Protein AF-A0AAW5VBF5-F1 (afdb_monomer)

Organism: NCBI:txid2023178

Sequence (337 aa):
MSVKELFLSYWKSPVLSSEEETIEVLKKEKKQKLGQIESRLESLEILIANDKLADANILLKYVVYDLVNFYQNLNGKKEIPKDSDLSSFQLPETKSKAFQFLKNFNHQVEVSETKINEIFDGCLFTYHYLINESKSFFRSKMETKLDRFKQIRKIRIIVVSSILLLSLISVLYYQYKFPVLKDQSIKMYTFLDKEHPQTSESLMVSLPVSKTGVGVWNEYVFTLPETMSQFGGLRIDPLEQRGIRFVLDDLQILDANGKVLYSKKITVSQSLLPEDYQDFLEISDIKTAGKQLPGELVEMISTGRDPKILLVFPKLENAKTIKVKMKYIEAHKVKKK

Radius of gyration: 39.15 Å; Cα contacts (8 Å, |Δi|>4): 511; chains: 1; bounding box: 72×56×102 Å

pLDDT: mean 87.79, std 7.09, range [55.75, 96.88]

Structure (mmCIF, N/CA/C/O backbone):
data_AF-A0AAW5VBF5-F1
#
_entry.id   AF-A0AAW5VBF5-F1
#
loop_
_atom_site.group_PDB
_atom_site.id
_atom_site.type_symbol
_atom_site.label_atom_id
_atom_site.label_alt_id
_atom_site.label_comp_id
_atom_site.label_asym_id
_atom_site.label_entity_id
_atom_site.label_seq_id
_atom_site.pdbx_PDB_ins_code
_atom_site.Cartn_x
_atom_site.Cartn_y
_atom_site.Cartn_z
_atom_site.occupancy
_atom_site.B_iso_or_equiv
_atom_site.auth_seq_id
_atom_site.auth_comp_id
_atom_site.auth_asym_id
_atom_site.auth_atom_id
_atom_site.pdbx_PDB_model_num
ATOM 1 N N . MET A 1 1 ? -2.753 -16.397 29.355 1.00 64.56 1 MET A N 1
ATOM 2 C CA . MET A 1 1 ? -3.119 -16.895 28.015 1.00 64.56 1 MET A CA 1
ATOM 3 C C . MET A 1 1 ? -1.884 -17.505 27.389 1.00 64.56 1 MET A C 1
ATOM 5 O O . MET A 1 1 ? -0.901 -16.798 27.199 1.00 64.56 1 MET A O 1
ATOM 9 N N . SER A 1 2 ? -1.894 -18.813 27.156 1.00 76.06 2 SER A N 1
ATOM 10 C CA . SER A 1 2 ? -0.755 -19.512 26.556 1.00 76.06 2 SER A CA 1
ATOM 11 C C . SER A 1 2 ? -0.811 -19.464 25.025 1.00 76.06 2 SER A C 1
ATOM 13 O O . SER A 1 2 ? -1.881 -19.338 24.429 1.00 76.06 2 SER A O 1
ATOM 15 N N . VAL A 1 3 ? 0.340 -19.620 24.365 1.00 72.31 3 VAL A N 1
ATOM 16 C CA . VAL A 1 3 ? 0.411 -19.746 22.896 1.00 72.31 3 VAL A CA 1
ATOM 17 C C . VAL A 1 3 ? -0.424 -20.938 22.407 1.00 72.31 3 VAL A C 1
ATOM 19 O O . VAL A 1 3 ? -1.082 -20.853 21.374 1.00 72.31 3 VAL A O 1
ATOM 22 N N . LYS A 1 4 ? -0.489 -22.028 23.184 1.00 76.81 4 LYS A N 1
ATOM 23 C CA . LYS A 1 4 ? -1.320 -23.198 22.861 1.00 76.81 4 LYS A CA 1
ATOM 24 C C . LYS A 1 4 ? -2.810 -22.854 22.816 1.00 76.81 4 LYS A C 1
ATOM 26 O O . LYS A 1 4 ? -3.487 -23.249 21.874 1.00 76.81 4 LYS A O 1
ATOM 31 N N . GLU A 1 5 ? -3.314 -22.077 23.772 1.00 72.44 5 GLU A N 1
ATOM 32 C CA . GLU A 1 5 ? -4.720 -21.637 23.785 1.00 72.44 5 GLU A CA 1
ATOM 33 C C . GLU A 1 5 ? -5.065 -20.776 22.563 1.00 72.44 5 GLU A C 1
ATOM 35 O O . GLU A 1 5 ? -6.155 -20.895 22.000 1.00 72.44 5 GLU A O 1
ATOM 40 N N . LEU A 1 6 ? -4.116 -19.955 22.104 1.00 72.81 6 LEU A N 1
ATOM 41 C CA . LEU A 1 6 ? -4.287 -19.118 20.920 1.00 72.81 6 LEU A CA 1
ATOM 42 C C . LEU A 1 6 ? -4.450 -19.927 19.634 1.00 72.81 6 LEU A C 1
ATOM 44 O O . LEU A 1 6 ? -5.199 -19.482 18.776 1.00 72.81 6 LEU A O 1
ATOM 48 N N . PHE A 1 7 ? -3.853 -21.112 19.493 1.00 71.75 7 PHE A N 1
ATOM 49 C CA . PHE A 1 7 ? -3.950 -21.907 18.256 1.00 71.75 7 PHE A CA 1
ATOM 50 C C . PHE A 1 7 ? -4.883 -23.123 18.353 1.00 71.75 7 PHE A C 1
ATOM 52 O O . PHE A 1 7 ? -5.447 -23.523 17.340 1.00 71.75 7 PHE A O 1
ATOM 59 N N . LEU A 1 8 ? -5.102 -23.675 19.552 1.00 74.12 8 LEU A N 1
ATOM 60 C CA . LEU A 1 8 ? -5.824 -24.943 19.745 1.00 74.12 8 LEU A CA 1
ATOM 61 C C . LEU A 1 8 ? -7.240 -24.798 20.329 1.00 74.12 8 LEU A C 1
ATOM 63 O O . LEU A 1 8 ? -7.954 -25.791 20.427 1.00 74.12 8 LEU A O 1
ATOM 67 N N . SER A 1 9 ? -7.685 -23.598 20.726 1.00 68.19 9 SER A N 1
ATOM 68 C CA . SER A 1 9 ? -9.062 -23.424 21.224 1.00 68.19 9 SER A CA 1
ATOM 69 C C . SER A 1 9 ? -10.128 -23.547 20.122 1.00 68.19 9 SER A C 1
ATOM 71 O O . SER A 1 9 ? -9.894 -23.176 18.966 1.00 68.19 9 SER A O 1
ATOM 73 N N . TYR A 1 10 ? -11.313 -24.038 20.495 1.00 73.38 10 TYR A N 1
ATOM 74 C CA . TYR A 1 10 ? -12.459 -24.227 19.603 1.00 73.38 10 TYR A CA 1
ATOM 75 C C . TYR A 1 10 ? -12.938 -22.915 18.957 1.00 73.38 10 TYR A C 1
ATOM 77 O O . TYR A 1 10 ? -12.915 -21.856 19.576 1.00 73.38 10 TYR A O 1
ATOM 85 N N . TRP A 1 11 ? -13.411 -22.994 17.708 1.00 76.75 11 TRP A N 1
ATOM 86 C CA . TRP A 1 11 ? -13.967 -21.858 16.949 1.00 76.75 11 TRP A CA 1
ATOM 87 C C . TRP A 1 11 ? -15.439 -21.559 17.254 1.00 76.75 11 TRP A C 1
ATOM 89 O O . TRP A 1 11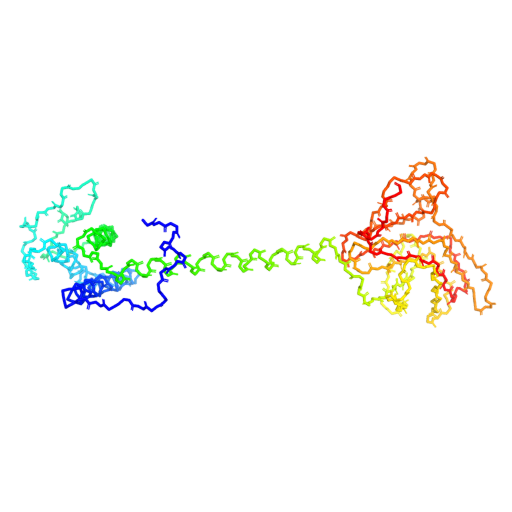 ? -15.960 -20.525 16.835 1.00 76.75 11 TRP A O 1
ATOM 99 N N . LYS A 1 12 ? -16.116 -22.460 17.969 1.00 84.75 12 LYS A N 1
ATOM 100 C CA . LYS A 1 12 ? -17.496 -22.269 18.417 1.00 84.75 12 LYS A CA 1
ATOM 101 C C . LYS A 1 12 ? -17.509 -21.453 19.706 1.00 84.75 12 LYS A C 1
ATOM 103 O O . LYS A 1 12 ? -16.641 -21.639 20.558 1.00 84.75 12 LYS A O 1
ATOM 108 N N . SER A 1 13 ? -18.501 -20.573 19.841 1.00 85.75 13 SER A N 1
ATOM 109 C CA . SER A 1 13 ? -18.734 -19.847 21.090 1.00 85.75 13 SER A CA 1
ATOM 110 C C . SER A 1 13 ? -18.907 -20.837 22.249 1.00 85.75 13 SER A C 1
ATOM 112 O O . SER A 1 13 ? -19.552 -21.872 22.058 1.00 85.75 13 SER A O 1
ATOM 114 N N . PRO A 1 14 ? -18.342 -20.549 23.433 1.00 87.94 14 PRO A N 1
ATOM 115 C CA . PRO A 1 14 ? -18.520 -21.406 24.597 1.00 87.94 14 PRO A CA 1
ATOM 116 C C . PRO A 1 14 ? -19.983 -21.396 25.055 1.00 87.94 14 PRO A C 1
ATOM 118 O O . PRO A 1 14 ? -20.661 -20.375 24.942 1.00 87.94 14 PRO A O 1
ATOM 121 N N . VAL A 1 15 ? -20.444 -22.523 25.599 1.00 88.25 15 VAL A N 1
ATOM 122 C CA . VAL A 1 15 ? -21.718 -22.593 26.328 1.00 88.25 15 VAL A CA 1
ATOM 123 C C . VAL A 1 15 ? -21.526 -21.905 27.679 1.00 88.25 15 VAL A C 1
ATOM 125 O O . VAL A 1 15 ? -20.551 -22.194 28.381 1.00 88.25 15 VAL A O 1
ATOM 128 N N . LEU A 1 16 ? -22.419 -20.972 28.004 1.00 89.88 16 LEU A N 1
ATOM 129 C CA . LEU A 1 16 ? -22.390 -20.197 29.243 1.00 89.88 16 LEU A CA 1
ATOM 130 C C . LEU A 1 16 ? -23.155 -20.926 30.350 1.00 89.88 16 LEU A C 1
ATOM 132 O O . LEU A 1 16 ? -24.117 -21.638 30.073 1.00 89.88 16 LEU A O 1
ATOM 136 N N . SER A 1 17 ? -22.725 -20.761 31.602 1.00 91.31 17 SER A N 1
ATOM 137 C CA . SER A 1 17 ? -23.569 -21.125 32.747 1.00 91.31 17 SER 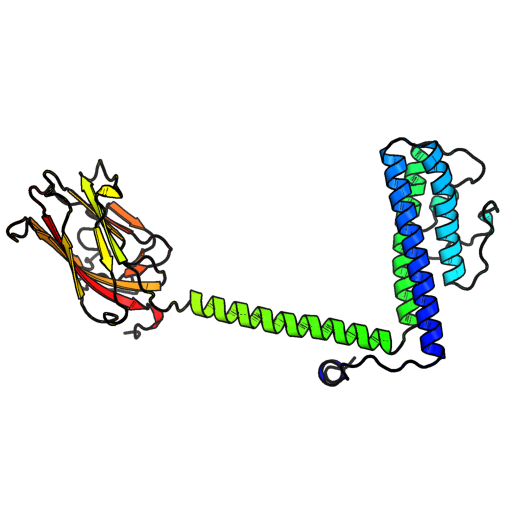A CA 1
ATOM 138 C C . SER A 1 17 ? -24.683 -20.090 32.946 1.00 91.31 17 SER A C 1
ATOM 140 O O . SER A 1 17 ? -24.552 -18.948 32.507 1.00 91.31 17 SER A O 1
ATOM 142 N N . SER A 1 18 ? -25.751 -20.445 33.669 1.00 91.50 18 SER A N 1
ATOM 143 C CA . SER A 1 18 ? -26.833 -19.503 34.007 1.00 91.50 18 SER A CA 1
ATOM 144 C C . SER A 1 18 ? -26.318 -18.246 34.725 1.00 91.50 18 SER A C 1
ATOM 146 O O . SER A 1 18 ? -26.785 -17.141 34.464 1.00 91.50 18 SER A O 1
ATOM 148 N N . GLU A 1 19 ? -25.303 -18.390 35.581 1.00 91.00 19 GLU A N 1
ATOM 149 C CA . GLU A 1 19 ? -24.625 -17.257 36.223 1.00 91.00 19 GLU A CA 1
ATOM 150 C C . GLU A 1 19 ? -23.914 -16.363 35.193 1.00 91.00 19 GLU A C 1
ATOM 152 O O . GLU A 1 19 ? -24.104 -15.146 35.190 1.00 91.00 19 GLU A O 1
ATOM 157 N N . GLU A 1 20 ? -23.146 -16.944 34.265 1.00 91.00 20 GLU A N 1
ATOM 158 C CA . GLU A 1 20 ? -22.474 -16.182 33.205 1.00 91.00 20 GLU A CA 1
ATOM 159 C C . GLU A 1 20 ? -23.475 -15.478 32.273 1.00 91.00 20 GLU A C 1
ATOM 161 O O . GLU A 1 20 ? -23.212 -14.359 31.832 1.00 91.00 20 GLU A O 1
ATOM 166 N N . GLU A 1 21 ? -24.634 -16.081 32.002 1.00 92.06 21 GLU A N 1
ATOM 167 C CA . GLU A 1 21 ? -25.706 -15.453 31.221 1.00 92.06 21 GLU A CA 1
ATOM 168 C C . GLU A 1 21 ? -26.253 -14.201 31.911 1.00 92.06 21 GLU A C 1
ATOM 170 O O . GLU A 1 21 ? -26.343 -13.144 31.280 1.00 92.06 21 GLU A O 1
ATOM 175 N N . THR A 1 22 ? -26.544 -14.272 33.215 1.00 93.38 22 THR A N 1
ATOM 176 C CA . THR A 1 22 ? -26.984 -13.090 33.980 1.00 93.38 22 THR A CA 1
ATOM 177 C C . THR A 1 22 ? -25.928 -11.983 33.984 1.00 93.38 22 THR A C 1
ATOM 179 O O . THR A 1 22 ? -26.257 -10.808 33.810 1.00 93.38 22 THR A O 1
ATOM 182 N N . ILE A 1 23 ? -24.645 -12.344 34.085 1.00 92.88 23 ILE A N 1
ATOM 183 C CA . ILE A 1 23 ? -23.532 -11.396 33.993 1.00 92.88 23 ILE A CA 1
ATOM 184 C C . ILE A 1 23 ? -23.492 -10.718 32.614 1.00 92.88 23 ILE A C 1
ATOM 186 O O . ILE A 1 23 ? -23.305 -9.502 32.532 1.00 92.88 23 ILE A O 1
ATOM 190 N N . GLU A 1 24 ? -23.674 -11.461 31.520 1.00 92.38 24 GLU A N 1
ATOM 191 C CA . GLU A 1 24 ? -23.693 -10.883 30.170 1.00 92.38 24 GLU A CA 1
ATOM 192 C C . GLU A 1 24 ? -24.889 -9.944 29.951 1.00 92.38 24 GLU A C 1
ATOM 194 O O . GLU A 1 24 ? -24.725 -8.893 29.320 1.00 92.38 24 GLU A O 1
ATOM 199 N N . VAL A 1 25 ? -26.062 -10.264 30.509 1.00 93.56 25 VAL A N 1
ATOM 200 C CA . VAL A 1 25 ? -27.232 -9.369 30.497 1.00 93.56 25 VAL A CA 1
ATOM 201 C C . VAL A 1 25 ? -26.914 -8.067 31.234 1.00 93.56 25 VAL A C 1
ATOM 203 O O . VAL A 1 25 ? -27.045 -6.991 30.650 1.00 93.56 25 VAL A O 1
ATOM 206 N N . LEU A 1 26 ? -26.372 -8.144 32.453 1.00 91.62 26 LEU A N 1
ATOM 207 C CA . LEU A 1 26 ? -25.989 -6.963 33.236 1.00 91.62 26 LEU A CA 1
ATOM 208 C C . LEU A 1 26 ? -24.927 -6.106 32.529 1.00 91.62 26 LEU A C 1
ATOM 210 O O . LEU A 1 26 ? -25.012 -4.875 32.517 1.00 91.62 26 LEU A O 1
ATOM 214 N N . LYS A 1 27 ? -23.924 -6.730 31.895 1.00 92.94 27 LYS A N 1
ATOM 215 C CA . LYS A 1 27 ? -22.940 -6.007 31.070 1.00 92.94 27 LYS A CA 1
ATOM 216 C C . LYS A 1 27 ? -23.605 -5.289 29.906 1.00 92.94 27 LYS A C 1
ATOM 218 O O . LYS A 1 27 ? -23.213 -4.165 29.588 1.00 92.94 27 LYS A O 1
ATOM 223 N N . LYS A 1 28 ? -24.554 -5.943 29.232 1.00 93.50 28 LYS A N 1
ATOM 224 C CA . LYS A 1 28 ? -25.277 -5.371 28.094 1.00 93.50 28 LYS A CA 1
ATOM 225 C C . LYS A 1 28 ? -26.093 -4.159 28.534 1.00 93.50 28 LYS A C 1
ATOM 227 O O . LYS A 1 28 ? -25.965 -3.112 27.910 1.00 93.50 28 LYS A O 1
ATOM 232 N N . GLU A 1 29 ? -26.831 -4.266 29.633 1.00 93.50 29 GLU A N 1
ATOM 233 C CA . GLU A 1 29 ? -27.604 -3.160 30.209 1.00 93.50 29 GLU A CA 1
ATOM 234 C C . GLU A 1 29 ? -26.712 -1.976 30.590 1.00 93.50 29 GLU A C 1
ATOM 236 O O . GLU A 1 29 ? -26.987 -0.840 30.207 1.00 93.50 29 GLU A O 1
ATOM 241 N N . LYS A 1 30 ? -25.592 -2.224 31.283 1.00 92.88 30 LYS A N 1
ATOM 242 C CA . LYS A 1 30 ? -24.644 -1.162 31.658 1.00 92.88 30 LYS A CA 1
ATOM 243 C C . LYS A 1 30 ? -24.015 -0.491 30.431 1.00 92.88 30 LYS A C 1
ATOM 245 O O . LYS A 1 30 ? -23.901 0.730 30.398 1.00 92.88 30 LYS A O 1
ATOM 250 N N . LYS A 1 31 ? -23.646 -1.257 29.398 1.00 94.25 31 LYS A N 1
ATOM 251 C CA . LYS A 1 31 ? -23.145 -0.698 28.126 1.00 94.25 31 LYS A CA 1
ATOM 252 C C . LYS A 1 31 ? -24.211 0.123 27.402 1.00 94.25 31 LYS A C 1
ATOM 254 O O . LYS A 1 31 ? -23.891 1.173 26.862 1.00 94.25 31 LYS A O 1
ATOM 259 N N . GLN A 1 32 ? -25.461 -0.332 27.415 1.00 95.38 32 GLN A N 1
ATOM 260 C CA . GLN A 1 32 ? -26.579 0.398 26.827 1.00 95.38 32 GLN A CA 1
ATOM 261 C C . GLN A 1 32 ? -26.835 1.716 27.565 1.00 95.38 32 GLN A C 1
ATOM 263 O O . GLN A 1 32 ? -26.997 2.741 26.910 1.00 95.38 32 GLN A O 1
ATOM 268 N N . LYS A 1 33 ? -26.801 1.719 28.906 1.00 94.81 33 LYS A N 1
ATOM 269 C CA . LYS A 1 33 ? -26.895 2.951 29.705 1.00 94.81 33 LYS A CA 1
ATOM 270 C C . LYS A 1 33 ? -25.761 3.932 29.372 1.00 94.81 33 LYS A C 1
ATOM 272 O O . LYS A 1 33 ? -26.039 5.110 29.189 1.00 94.81 33 LYS A O 1
ATOM 277 N N . LEU A 1 34 ? -24.515 3.467 29.216 1.00 95.38 34 LEU A N 1
ATOM 278 C CA . LEU A 1 34 ? -23.411 4.331 28.762 1.00 95.38 34 LEU A CA 1
ATOM 279 C C . LEU A 1 34 ? -23.658 4.917 27.368 1.00 95.38 34 LEU A C 1
ATOM 281 O O . LEU A 1 34 ? -23.473 6.113 27.192 1.00 95.38 34 LEU A O 1
ATOM 285 N N . GLY A 1 35 ? -24.124 4.112 26.409 1.00 95.38 35 GLY A N 1
ATOM 286 C CA . GLY A 1 35 ? -24.451 4.609 25.066 1.00 95.38 35 GLY A CA 1
ATOM 287 C C . GLY A 1 35 ? -25.604 5.622 25.058 1.00 95.38 35 GLY A C 1
ATOM 288 O O . GLY A 1 35 ? -25.616 6.548 24.255 1.00 95.38 35 GLY A O 1
ATOM 289 N N . GLN A 1 36 ? -26.561 5.503 25.983 1.00 96.00 36 GLN A N 1
ATOM 290 C CA . GLN A 1 36 ? -27.607 6.516 26.166 1.00 96.00 36 GLN A CA 1
ATOM 291 C C . GLN A 1 36 ? -27.048 7.830 26.726 1.00 96.00 36 GLN A C 1
ATOM 293 O O . GLN A 1 36 ? -27.488 8.898 26.308 1.00 96.00 36 GLN A O 1
ATOM 298 N N . ILE A 1 37 ? -26.088 7.759 27.653 1.00 96.50 37 ILE A N 1
ATOM 299 C CA . ILE A 1 37 ? -25.393 8.940 28.184 1.00 96.50 37 ILE A CA 1
ATOM 300 C C . ILE A 1 37 ? -24.586 9.621 27.074 1.00 96.50 37 ILE A C 1
ATOM 302 O O . ILE A 1 37 ? -24.676 10.835 26.930 1.00 96.50 37 ILE A O 1
ATOM 306 N N . GLU A 1 38 ? -23.862 8.848 26.262 1.00 96.69 38 GLU A N 1
ATOM 307 C CA . GLU A 1 38 ? -23.116 9.336 25.094 1.00 96.69 38 GLU A CA 1
ATOM 308 C C . GLU A 1 38 ? -24.017 10.103 24.126 1.00 96.69 38 GLU A C 1
ATOM 310 O O . GLU A 1 38 ? -23.770 11.268 23.845 1.00 96.69 38 GLU A O 1
ATOM 315 N N . SER A 1 39 ? -25.133 9.497 23.717 1.00 96.69 39 SER A N 1
ATOM 316 C CA . SER A 1 39 ? -26.095 10.135 22.814 1.00 96.69 39 SER A CA 1
ATOM 317 C C . SER A 1 39 ? -26.681 11.437 23.385 1.00 96.69 39 SER A C 1
ATOM 319 O O . SER A 1 39 ? -26.927 12.391 22.641 1.00 96.69 39 SER A O 1
ATOM 321 N N . ARG A 1 40 ? -26.891 11.517 24.708 1.00 95.56 40 ARG A N 1
ATOM 322 C CA . ARG A 1 40 ? -27.334 12.756 25.373 1.00 95.56 40 ARG A CA 1
ATOM 323 C C . ARG A 1 40 ? -26.229 13.810 25.434 1.00 95.56 40 ARG A C 1
ATOM 325 O O . ARG A 1 40 ? -26.542 14.985 25.284 1.00 95.56 40 ARG A O 1
ATOM 332 N N . LEU A 1 41 ? -24.972 13.412 25.628 1.00 96.81 41 LEU A N 1
ATOM 333 C CA . LEU A 1 41 ? -23.820 14.317 25.575 1.00 96.81 41 LEU A CA 1
ATOM 334 C C . LEU A 1 41 ? -23.633 14.899 24.170 1.00 96.81 41 LEU A C 1
ATOM 336 O O . LEU A 1 41 ? -23.476 16.106 24.048 1.00 96.81 41 LEU A O 1
ATOM 340 N N . GLU A 1 42 ? -23.743 14.078 23.126 1.00 96.00 42 GLU A N 1
ATOM 341 C CA . GLU A 1 42 ? -23.714 14.539 21.729 1.00 96.00 42 GLU A CA 1
ATOM 342 C C . GLU A 1 42 ? -24.871 15.507 21.436 1.00 96.00 42 GLU A C 1
ATOM 344 O O . GLU A 1 42 ? -24.689 16.560 20.832 1.00 96.00 42 GLU A O 1
ATOM 349 N N . SER A 1 43 ? -26.078 15.190 21.917 1.00 96.12 43 SER A N 1
ATOM 350 C CA . SER A 1 43 ? -27.237 16.082 21.773 1.00 96.12 43 SER A CA 1
ATOM 351 C C . SER A 1 43 ? -27.015 17.420 22.484 1.00 96.12 43 SER A C 1
ATOM 353 O O . SER A 1 43 ? -27.407 18.466 21.973 1.00 96.12 43 SER A O 1
ATOM 355 N N . LEU A 1 44 ? -26.375 17.397 23.653 1.00 94.94 44 LEU A N 1
ATOM 356 C CA . LEU A 1 44 ? -26.033 18.594 24.412 1.00 94.94 44 LEU A CA 1
ATOM 357 C C . LEU A 1 44 ? -24.978 19.442 23.692 1.00 94.94 44 LEU A C 1
ATOM 359 O O . LEU A 1 44 ? -25.153 20.654 23.604 1.00 94.94 44 LEU A O 1
ATOM 363 N N . GLU A 1 45 ? -23.952 18.816 23.115 1.00 94.25 45 GLU A N 1
ATOM 364 C CA . GLU A 1 45 ? -22.955 19.486 22.271 1.00 94.25 45 GLU A CA 1
ATOM 365 C C . GLU A 1 45 ? -23.621 20.226 21.104 1.00 94.25 45 GLU A C 1
ATOM 367 O O . GLU A 1 45 ? -23.355 21.403 20.872 1.00 94.25 45 GLU A O 1
ATOM 372 N N . ILE A 1 46 ? -24.562 19.565 20.419 1.00 94.94 46 ILE A N 1
ATOM 373 C CA . ILE A 1 46 ? -25.326 20.156 19.313 1.00 94.94 46 ILE A CA 1
ATOM 374 C C . ILE A 1 46 ? -26.170 21.344 19.791 1.00 94.94 46 ILE A C 1
ATOM 376 O O . ILE A 1 46 ? -26.262 22.348 19.086 1.00 94.94 46 ILE A O 1
ATOM 380 N N . LEU A 1 47 ? -26.815 21.251 20.959 1.00 93.94 47 LEU A N 1
ATOM 381 C CA . LEU A 1 47 ? -27.626 22.350 21.496 1.00 93.94 47 LEU A CA 1
ATOM 382 C C . LEU A 1 47 ? -26.768 23.566 21.859 1.00 93.94 47 LEU A C 1
ATOM 384 O O . LEU A 1 47 ? -27.161 24.687 21.540 1.00 93.94 47 LEU A O 1
ATOM 388 N N . ILE A 1 48 ? -25.601 23.343 22.470 1.00 90.94 48 ILE A N 1
ATOM 389 C CA . ILE A 1 48 ? -24.636 24.399 22.800 1.00 90.94 48 ILE A CA 1
ATOM 390 C C . ILE A 1 48 ? -24.107 25.052 21.518 1.00 90.94 48 ILE A C 1
ATOM 392 O O . ILE A 1 48 ? -24.134 26.270 21.405 1.00 90.94 48 ILE A O 1
ATOM 396 N N . ALA A 1 49 ? -23.712 24.261 20.515 1.00 92.12 49 ALA A N 1
ATOM 397 C CA . ALA A 1 49 ? -23.172 24.770 19.251 1.00 92.12 49 ALA A CA 1
ATOM 398 C C . ALA A 1 49 ? -24.180 25.578 18.408 1.00 92.12 49 ALA A C 1
ATOM 400 O O . ALA A 1 49 ? -23.778 26.304 17.503 1.00 92.12 49 ALA A O 1
ATOM 401 N N . ASN A 1 50 ? -25.481 25.430 18.676 1.00 94.00 50 ASN A N 1
ATOM 402 C CA . ASN A 1 50 ? -26.557 26.168 18.010 1.00 94.00 50 ASN A CA 1
ATOM 403 C C . ASN A 1 50 ? -27.174 27.262 18.904 1.00 94.00 50 ASN A C 1
ATOM 405 O O . ASN A 1 50 ? -28.305 27.678 18.647 1.00 94.00 50 ASN A O 1
ATOM 409 N N . ASP A 1 51 ? -26.491 27.672 19.979 1.00 89.19 51 ASP A N 1
ATOM 410 C CA . ASP A 1 51 ? -26.929 28.705 20.930 1.00 89.19 51 ASP A CA 1
ATOM 411 C C . ASP A 1 51 ? -28.313 28.450 21.569 1.00 89.19 51 ASP A C 1
ATOM 413 O O . ASP A 1 51 ? -28.988 29.361 22.057 1.00 89.19 51 ASP A O 1
ATOM 417 N N . LYS A 1 52 ? -28.759 27.186 21.633 1.00 92.38 52 LYS A N 1
ATOM 418 C CA . LYS A 1 52 ? -30.018 26.787 22.289 1.00 92.38 52 LYS A CA 1
ATOM 419 C C . LYS A 1 52 ? -29.808 26.558 23.785 1.00 92.38 52 LYS A C 1
ATOM 421 O O . LYS A 1 52 ? -30.011 25.459 24.303 1.00 92.38 52 LYS A O 1
ATOM 426 N N . LEU A 1 53 ? -29.396 27.610 24.490 1.00 88.19 53 LEU A N 1
ATOM 427 C CA . LEU A 1 53 ? -28.908 27.526 25.873 1.00 88.19 53 LEU A CA 1
ATOM 428 C C . LEU A 1 53 ? -29.961 27.052 26.888 1.00 88.19 53 LEU A C 1
ATOM 430 O O . LEU A 1 53 ? -29.619 26.325 27.819 1.00 88.19 53 LEU A O 1
ATOM 434 N N . ALA A 1 54 ? -31.238 27.400 26.704 1.00 88.38 54 ALA A N 1
ATOM 435 C CA . ALA A 1 54 ? -32.317 26.946 27.589 1.00 88.38 54 ALA A CA 1
ATOM 436 C C . ALA A 1 54 ? -32.518 25.420 27.508 1.00 88.38 54 ALA A C 1
ATOM 438 O O . ALA A 1 54 ? -32.546 24.734 28.533 1.00 88.38 54 ALA A O 1
ATOM 439 N N . ASP A 1 55 ? -32.574 24.880 26.287 1.00 90.94 55 ASP A N 1
ATOM 440 C CA . ASP A 1 55 ? -32.688 23.439 26.037 1.00 90.94 55 ASP A CA 1
ATOM 441 C C . ASP A 1 55 ? -31.426 22.700 26.508 1.00 90.94 55 ASP A C 1
ATOM 443 O O . ASP A 1 55 ? -31.515 21.642 27.140 1.00 90.94 55 ASP A O 1
ATOM 447 N N . ALA A 1 56 ? -30.246 23.283 26.256 1.00 91.25 56 ALA A N 1
ATOM 448 C CA . ALA A 1 56 ? -28.966 22.758 26.719 1.00 91.25 56 ALA A CA 1
ATOM 449 C C . ALA A 1 56 ? -28.919 22.669 28.251 1.00 91.25 56 ALA A C 1
ATOM 451 O O . ALA A 1 56 ? -28.548 21.633 28.793 1.00 91.25 56 ALA A O 1
ATOM 452 N N . ASN A 1 57 ? -29.358 23.709 28.964 1.00 90.44 57 ASN A N 1
ATOM 453 C CA . ASN A 1 57 ? -29.388 23.725 30.425 1.00 90.44 57 ASN A CA 1
ATOM 454 C C . ASN A 1 57 ? -30.321 22.643 30.999 1.00 90.44 57 ASN A C 1
ATOM 456 O O . ASN A 1 57 ? -29.980 21.986 31.985 1.00 90.44 57 ASN A O 1
ATOM 460 N N . ILE A 1 58 ? -31.480 22.406 30.373 1.00 89.81 58 ILE A N 1
ATOM 461 C CA . ILE A 1 58 ? -32.393 21.324 30.774 1.00 89.81 58 ILE A CA 1
ATOM 462 C C . ILE A 1 58 ? -31.716 19.964 30.585 1.00 89.81 58 ILE A C 1
ATOM 464 O O . ILE A 1 58 ? -31.679 19.157 31.517 1.00 89.81 58 ILE A O 1
ATOM 468 N N . LEU A 1 59 ? -31.159 19.706 29.399 1.00 92.25 59 LEU A N 1
ATOM 469 C CA . LEU A 1 59 ? -30.526 18.426 29.087 1.00 92.25 59 LEU A CA 1
ATOM 470 C C . LEU A 1 59 ? -29.281 18.175 29.949 1.00 92.25 59 LEU A C 1
ATOM 472 O O . LEU A 1 59 ? -29.091 17.060 30.438 1.00 92.25 59 LEU A O 1
ATOM 476 N N . LEU A 1 60 ? -28.484 19.215 30.197 1.00 92.44 60 LEU A N 1
ATOM 477 C CA . LEU A 1 60 ? -27.310 19.175 31.062 1.00 92.44 60 LEU A CA 1
ATOM 478 C C . LEU A 1 60 ? -27.670 18.658 32.454 1.00 92.44 60 LEU A C 1
ATOM 480 O O . LEU A 1 60 ? -27.012 17.743 32.946 1.00 92.44 60 LEU A O 1
ATOM 484 N N . LYS A 1 61 ? -28.751 19.163 33.064 1.00 89.75 61 LYS A N 1
ATOM 485 C CA . LYS A 1 61 ? -29.212 18.679 34.375 1.00 89.75 61 LYS A CA 1
ATOM 486 C C . LYS A 1 61 ? -29.449 17.171 34.350 1.00 89.75 61 LYS A C 1
ATOM 488 O O . LYS A 1 61 ? -28.932 16.470 35.214 1.00 89.75 61 LYS A O 1
ATOM 493 N N . TYR A 1 62 ? -30.145 16.645 33.342 1.00 91.50 62 TYR A N 1
ATOM 494 C CA . TYR A 1 62 ? -30.369 15.200 33.222 1.00 91.50 62 TYR A CA 1
ATOM 495 C C . TYR A 1 62 ? -29.070 14.404 33.067 1.00 91.50 62 TYR A C 1
ATOM 497 O O . TYR A 1 62 ? -28.898 13.400 33.758 1.00 91.50 62 TYR A O 1
ATOM 505 N N . VAL A 1 63 ? -28.150 14.876 32.223 1.00 94.12 63 VAL A N 1
ATOM 506 C CA . VAL A 1 63 ? -26.851 14.228 31.991 1.00 94.12 63 VAL A CA 1
ATOM 507 C C . VAL A 1 63 ? -26.043 14.120 33.285 1.00 94.12 63 VAL A C 1
ATOM 509 O O . VAL A 1 63 ? -25.464 13.067 33.557 1.00 94.12 63 VAL A O 1
ATOM 512 N N . VAL A 1 64 ? -26.045 15.162 34.122 1.00 93.50 64 VAL A N 1
ATOM 513 C CA . VAL A 1 64 ? -25.356 15.138 35.421 1.00 93.50 64 VAL A CA 1
ATOM 514 C C . VAL A 1 64 ? -25.875 14.000 36.305 1.00 93.50 64 VAL A C 1
ATOM 516 O O . VAL A 1 64 ? -25.076 13.211 36.818 1.00 93.50 64 VAL A O 1
ATOM 519 N N . TYR A 1 65 ? -27.198 13.857 36.441 1.00 92.50 65 TYR A N 1
ATOM 520 C CA . TYR A 1 65 ? -27.776 12.747 37.207 1.00 92.50 65 TYR A CA 1
ATOM 521 C C . TYR A 1 65 ? -27.504 11.394 36.559 1.00 92.50 65 TYR A C 1
ATOM 523 O O . TYR A 1 65 ? -27.248 10.432 37.279 1.00 92.50 65 TYR A O 1
ATOM 531 N N . ASP A 1 66 ? -27.534 11.291 35.230 1.00 94.19 66 ASP A N 1
ATOM 532 C CA . ASP A 1 66 ? -27.247 10.027 34.554 1.00 94.19 66 ASP A CA 1
ATOM 533 C C . ASP A 1 66 ? -25.810 9.556 34.838 1.00 94.19 66 ASP A C 1
ATOM 535 O O . ASP A 1 66 ? -25.602 8.382 35.147 1.00 94.19 66 ASP A O 1
ATOM 539 N N . LEU A 1 67 ? -24.826 10.464 34.811 1.00 95.06 67 LEU A N 1
ATOM 540 C CA . LEU A 1 67 ? -23.425 10.167 35.136 1.00 95.06 67 LEU A CA 1
ATOM 541 C C . LEU A 1 67 ? -23.259 9.726 36.597 1.00 95.06 67 LEU A C 1
ATOM 543 O O . LEU A 1 67 ? -22.607 8.714 36.879 1.00 95.06 67 LEU A O 1
ATOM 547 N N . VAL A 1 68 ? -23.868 10.462 37.530 1.00 93.81 68 VAL A N 1
ATOM 548 C CA . VAL A 1 68 ? -23.829 10.152 38.967 1.00 93.81 68 VAL A CA 1
ATOM 549 C C . VAL A 1 68 ? -24.489 8.804 39.254 1.00 93.81 68 VAL A C 1
ATOM 551 O O . VAL A 1 68 ? -23.889 7.934 39.890 1.00 93.81 68 VAL A O 1
ATOM 554 N N . ASN A 1 69 ? -25.700 8.585 38.745 1.00 93.38 69 ASN A N 1
ATOM 555 C CA . ASN A 1 69 ? -26.448 7.354 38.975 1.00 93.38 69 ASN A CA 1
ATOM 556 C C . ASN A 1 69 ? -25.809 6.152 38.291 1.00 93.38 69 ASN A C 1
ATOM 558 O O . ASN A 1 69 ? -25.834 5.054 38.847 1.00 93.38 69 ASN A O 1
ATOM 562 N N . PHE A 1 70 ? -25.167 6.344 37.138 1.00 94.62 70 PHE A N 1
ATOM 563 C CA . PHE A 1 70 ? -24.375 5.290 36.524 1.00 94.62 70 PHE A CA 1
ATOM 564 C C . PHE A 1 70 ? -23.218 4.857 37.436 1.00 94.62 70 PHE A C 1
ATOM 566 O O . PHE A 1 70 ? -23.028 3.658 37.651 1.00 94.62 70 PHE A O 1
ATOM 573 N N . TYR A 1 71 ? -22.489 5.805 38.035 1.00 93.00 71 TYR A N 1
ATOM 574 C CA . TYR A 1 71 ? -21.426 5.495 38.996 1.00 93.00 71 TYR A CA 1
ATOM 575 C C . TYR A 1 71 ? -21.951 4.798 40.260 1.00 93.00 71 TYR A C 1
ATOM 577 O O . TYR A 1 71 ? -21.366 3.809 40.708 1.00 93.00 71 TYR A O 1
ATOM 585 N N . GLN A 1 72 ? -23.076 5.261 40.816 1.00 90.56 72 GLN A N 1
ATOM 586 C CA . GLN A 1 72 ? -23.719 4.612 41.966 1.00 90.56 72 GLN A CA 1
ATOM 587 C C . GLN A 1 72 ? -24.108 3.166 41.632 1.00 90.56 72 GLN A C 1
ATOM 589 O O . GLN A 1 72 ? -23.738 2.235 42.350 1.00 90.56 72 GLN A O 1
ATOM 594 N N . ASN A 1 73 ? -24.763 2.959 40.487 1.00 90.81 73 ASN A N 1
ATOM 595 C CA . ASN A 1 73 ? -25.172 1.645 40.002 1.00 90.81 73 ASN A CA 1
ATOM 596 C C . ASN A 1 73 ? -23.975 0.721 39.709 1.00 90.81 73 ASN A C 1
ATOM 598 O O . ASN A 1 73 ? -24.071 -0.499 39.861 1.00 90.81 73 ASN A O 1
ATOM 602 N N . LEU A 1 74 ? -22.836 1.269 39.279 1.00 87.88 74 LEU A N 1
ATOM 603 C CA . LEU A 1 74 ? -21.601 0.508 39.081 1.00 87.88 74 LEU A CA 1
ATOM 604 C C . LEU A 1 74 ? -21.036 -0.025 40.404 1.00 87.88 74 LEU A C 1
ATOM 606 O O . LEU A 1 74 ? -20.547 -1.150 40.447 1.00 87.88 74 LEU A O 1
ATOM 610 N N . ASN A 1 75 ? -21.192 0.737 41.485 1.00 85.81 75 ASN A N 1
ATOM 611 C CA . ASN A 1 75 ? -20.734 0.374 42.826 1.00 85.81 75 ASN A CA 1
ATOM 612 C C . ASN A 1 75 ? -21.800 -0.326 43.688 1.00 85.81 75 ASN A C 1
ATOM 614 O O . ASN A 1 75 ? -21.582 -0.522 44.881 1.00 85.81 75 ASN A O 1
ATOM 618 N N . GLY A 1 76 ? -22.951 -0.694 43.113 1.00 83.19 76 GLY A N 1
ATOM 619 C CA . GLY A 1 76 ? -24.045 -1.351 43.840 1.00 83.19 76 GLY A CA 1
ATOM 620 C C . GLY A 1 76 ? -24.777 -0.444 44.838 1.00 83.19 76 GLY A C 1
ATOM 621 O O . GLY A 1 76 ? -25.478 -0.939 45.717 1.00 83.19 76 GLY A O 1
ATOM 622 N N . LYS A 1 77 ? -24.615 0.878 44.722 1.00 87.25 77 LYS A N 1
ATOM 623 C CA . LYS A 1 77 ? -25.314 1.880 45.533 1.00 87.25 77 LYS A CA 1
ATOM 624 C C . LYS A 1 77 ? -26.665 2.234 44.893 1.00 87.25 77 LYS A C 1
ATOM 626 O O . LYS A 1 77 ? -26.863 2.050 43.691 1.00 87.25 77 LYS A O 1
ATOM 631 N N . LYS A 1 78 ? -27.606 2.723 45.709 1.00 87.19 78 LYS A N 1
ATOM 632 C CA . LYS A 1 78 ? -28.944 3.133 45.248 1.00 87.19 78 LYS A CA 1
ATOM 633 C C . LYS A 1 78 ? -28.855 4.352 44.327 1.00 87.19 78 LYS A C 1
ATOM 635 O O . LYS A 1 78 ? -27.992 5.208 44.513 1.00 87.19 78 LYS A O 1
ATOM 640 N N . GLU A 1 79 ? -29.757 4.412 43.351 1.00 87.75 79 GLU A N 1
ATOM 641 C CA . GLU A 1 79 ? -29.904 5.578 42.480 1.00 87.75 79 GLU A CA 1
ATOM 642 C C . GLU A 1 79 ? -30.413 6.776 43.293 1.00 87.75 79 GLU A C 1
ATOM 644 O O . GLU A 1 79 ? -31.274 6.641 44.166 1.00 87.75 79 GLU A O 1
ATOM 649 N N . ILE A 1 80 ? -29.847 7.943 43.010 1.00 87.44 80 ILE A N 1
ATOM 650 C CA . ILE A 1 80 ? -30.252 9.227 43.564 1.00 87.44 80 ILE A CA 1
ATOM 651 C C . ILE A 1 80 ? -31.430 9.740 42.716 1.00 87.44 80 ILE A C 1
ATOM 653 O O . ILE A 1 80 ? -31.288 9.828 41.488 1.00 87.44 80 ILE A O 1
ATOM 657 N N . PRO A 1 81 ? -32.596 10.052 43.320 1.00 86.00 81 PRO A N 1
ATOM 658 C CA . PRO A 1 81 ? -33.739 10.586 42.589 1.00 86.00 81 PRO A CA 1
ATOM 659 C C . PRO A 1 81 ? -33.359 11.829 41.789 1.00 86.00 81 PRO A C 1
ATOM 661 O O . PRO A 1 81 ? -32.603 12.683 42.263 1.00 86.00 81 PRO A O 1
ATOM 664 N N . LYS A 1 82 ? -33.913 11.945 40.582 1.00 79.12 82 LYS A N 1
ATOM 665 C CA . LYS A 1 82 ? -33.816 13.186 39.812 1.00 79.12 82 LYS A CA 1
ATOM 666 C C . LYS A 1 82 ? -34.422 14.308 40.660 1.00 79.12 82 LYS A C 1
ATOM 668 O O . LYS A 1 82 ? -35.392 14.073 41.373 1.00 79.12 82 LYS A O 1
ATOM 673 N N . ASP A 1 83 ? -33.789 15.474 40.642 1.00 75.25 83 ASP A N 1
ATOM 674 C CA . ASP A 1 83 ? -34.161 16.654 41.435 1.00 75.25 83 ASP A CA 1
ATOM 675 C C . ASP A 1 83 ? -33.784 16.642 42.926 1.00 75.25 83 ASP A C 1
ATOM 677 O O . ASP A 1 83 ? -34.037 17.627 43.623 1.00 75.25 83 ASP A O 1
ATOM 681 N N . SER A 1 84 ? -33.141 15.581 43.424 1.00 79.69 84 SER A N 1
ATOM 682 C CA . SER A 1 84 ? -32.630 15.549 44.801 1.00 79.69 84 SER A CA 1
ATOM 683 C C . SER A 1 84 ? -31.227 16.147 44.936 1.00 79.69 84 SER A C 1
ATOM 685 O O . SER A 1 84 ? -30.452 16.193 43.986 1.00 79.69 84 SER A O 1
ATOM 687 N N . ASP A 1 85 ? -30.880 16.612 46.136 1.00 78.69 85 ASP A N 1
ATOM 688 C CA . ASP A 1 85 ? -29.582 17.238 46.374 1.00 78.69 85 ASP A CA 1
ATOM 689 C C . ASP A 1 85 ? -28.415 16.241 46.199 1.00 78.69 85 ASP A C 1
ATOM 691 O O . ASP A 1 85 ? -28.315 15.209 46.876 1.00 78.69 85 ASP A O 1
ATOM 695 N N . LEU A 1 86 ? -27.502 16.588 45.288 1.00 82.69 86 LEU A N 1
ATOM 696 C CA . LEU A 1 86 ? -26.287 15.833 44.991 1.00 82.69 86 LEU A CA 1
ATOM 697 C C . LEU A 1 86 ? -25.198 16.010 46.062 1.00 82.69 86 LEU A C 1
ATOM 699 O O . LEU A 1 86 ? -24.170 15.344 45.975 1.00 82.69 86 LEU A O 1
ATOM 703 N N . SER A 1 87 ? -25.407 16.835 47.093 1.00 75.06 87 SER A N 1
ATOM 704 C CA . SER A 1 87 ? -24.480 16.988 48.229 1.00 75.06 87 SER A CA 1
ATOM 705 C C . SER A 1 87 ? -24.176 15.671 48.958 1.00 75.06 87 SER A C 1
ATOM 707 O O . SER A 1 87 ? -23.090 15.493 49.508 1.00 75.06 87 SER A O 1
ATOM 709 N N . SER A 1 88 ? -25.110 14.717 48.915 1.00 72.50 88 SER A N 1
ATOM 710 C CA . SER A 1 88 ? -24.955 13.370 49.477 1.00 72.50 88 SER A CA 1
ATOM 711 C C . SER A 1 88 ? -24.054 12.443 48.643 1.00 72.50 88 SER A C 1
ATOM 713 O O . SER A 1 88 ? -23.683 11.354 49.097 1.00 72.50 88 SER A O 1
ATOM 715 N N . PHE A 1 89 ? -23.680 12.848 47.424 1.00 84.12 89 PHE A N 1
ATOM 716 C CA . PHE A 1 89 ? -22.795 12.081 46.560 1.00 84.12 89 PHE A CA 1
ATOM 717 C C . PHE A 1 89 ? -21.343 12.165 47.040 1.00 84.12 89 PHE A C 1
ATOM 719 O O . PHE A 1 89 ? -20.703 13.215 47.016 1.00 84.12 89 PHE A O 1
ATOM 726 N N . GLN A 1 90 ? -20.788 11.019 47.428 1.00 79.94 90 GLN A N 1
ATOM 727 C CA . GLN A 1 90 ? -19.370 10.907 47.751 1.00 79.94 90 GLN A CA 1
ATOM 728 C C . GLN A 1 90 ? -18.550 10.831 46.462 1.00 79.94 90 GLN A C 1
ATOM 730 O O . GLN A 1 90 ? -18.662 9.861 45.708 1.00 79.94 90 GLN A O 1
ATOM 735 N N . LEU A 1 91 ? -17.714 11.847 46.233 1.00 81.25 91 LEU A N 1
ATOM 736 C CA . LEU A 1 91 ? -16.778 11.861 45.114 1.00 81.25 91 LEU A CA 1
ATOM 737 C C . LEU A 1 91 ? -15.823 10.656 45.203 1.00 81.25 91 LEU A C 1
ATOM 739 O O . LEU A 1 91 ? -15.354 10.331 46.296 1.00 81.25 91 LEU A O 1
ATOM 743 N N . PRO A 1 92 ? -15.500 10.003 44.074 1.00 80.06 92 PRO A N 1
ATOM 744 C CA . PRO A 1 92 ? -14.515 8.930 44.059 1.00 80.06 92 PRO A CA 1
ATOM 745 C C . PRO A 1 92 ? -13.152 9.426 44.559 1.00 80.06 92 PRO A C 1
ATOM 747 O O . PRO A 1 92 ? -12.624 10.408 44.037 1.00 80.06 92 PRO A O 1
ATOM 750 N N . GLU A 1 93 ? -12.539 8.702 45.501 1.00 68.31 93 GLU A N 1
ATOM 751 C CA . GLU A 1 93 ? -11.166 8.937 45.977 1.00 68.31 93 GLU A CA 1
ATOM 752 C C . GLU A 1 93 ? -10.136 8.516 44.915 1.00 68.31 93 GLU A C 1
ATOM 754 O O . GLU A 1 93 ? -9.389 7.549 45.050 1.00 68.31 93 GLU A O 1
ATOM 759 N N . THR A 1 94 ? -10.121 9.225 43.791 1.00 69.75 94 THR A N 1
ATOM 760 C CA . THR A 1 94 ? -9.200 8.971 42.684 1.00 69.75 94 THR A CA 1
ATOM 761 C C . THR A 1 94 ? -8.460 10.249 42.319 1.00 69.75 94 THR A C 1
ATOM 763 O O . THR A 1 94 ? -8.951 11.353 42.528 1.00 69.75 94 THR A O 1
ATOM 766 N N . LYS A 1 95 ? -7.280 10.119 41.699 1.00 63.06 95 LYS A N 1
ATOM 767 C CA . LYS A 1 95 ? -6.540 11.266 41.130 1.00 63.06 95 LYS A CA 1
ATOM 768 C C . LYS A 1 95 ? -7.256 11.914 39.926 1.00 63.06 95 LYS A C 1
ATOM 770 O O . LYS A 1 95 ? -6.714 12.824 39.306 1.00 63.06 95 LYS A O 1
ATOM 775 N N . SER A 1 96 ? -8.430 11.406 39.554 1.00 75.50 96 SER A N 1
ATOM 776 C CA . SER A 1 96 ? -9.225 11.868 38.422 1.00 75.50 96 SER A CA 1
ATOM 777 C C . SER A 1 96 ? -9.921 13.190 38.750 1.00 75.50 96 SER A C 1
ATOM 779 O O . SER A 1 96 ? -10.389 13.392 39.868 1.00 75.50 96 SER A O 1
ATOM 781 N N . LYS A 1 97 ? -10.061 14.077 37.757 1.00 83.19 97 LYS A N 1
ATOM 782 C CA . LYS A 1 97 ? -10.925 15.268 37.865 1.00 83.19 97 LYS A CA 1
ATOM 783 C C . LYS A 1 97 ? -12.421 14.945 37.699 1.00 83.19 97 LYS A C 1
ATOM 785 O O . LYS A 1 97 ? -13.247 15.854 37.664 1.00 83.19 97 LYS A O 1
ATOM 790 N N . ALA A 1 98 ? -12.779 13.664 37.583 1.00 87.62 98 ALA A N 1
ATOM 791 C CA . ALA A 1 98 ? -14.151 13.227 37.367 1.00 87.62 98 ALA A CA 1
ATOM 792 C C . ALA A 1 98 ? -15.040 13.697 38.519 1.00 87.62 98 ALA A C 1
ATOM 794 O O . ALA A 1 98 ? -14.616 13.704 39.674 1.00 87.62 98 ALA A O 1
ATOM 795 N N . PHE A 1 99 ? -16.260 14.112 38.187 1.00 90.44 99 PHE A N 1
ATOM 796 C CA . PHE A 1 99 ? -17.243 14.654 39.127 1.00 90.44 99 PHE A CA 1
ATOM 797 C C . PHE A 1 99 ? -16.843 15.954 39.854 1.00 90.44 99 PHE A C 1
ATOM 799 O O . PHE A 1 99 ? -17.652 16.484 40.610 1.00 90.44 99 PHE A O 1
ATOM 806 N N . GLN A 1 100 ? -15.660 16.542 39.619 1.00 87.12 100 GLN A N 1
ATOM 807 C CA . GLN A 1 100 ? -15.282 17.813 40.265 1.00 87.12 100 GLN A CA 1
ATOM 808 C C . GLN A 1 100 ? -16.188 18.979 39.852 1.00 87.12 100 GLN A C 1
ATOM 810 O O . GLN A 1 100 ? -16.407 19.888 40.652 1.00 87.12 100 GLN A O 1
ATOM 815 N N . PHE A 1 101 ? -16.756 18.915 38.644 1.00 87.56 101 PHE A N 1
ATOM 816 C CA . PHE A 1 101 ? -17.718 19.892 38.134 1.00 87.56 101 PHE A CA 1
ATOM 817 C C . PHE A 1 101 ? -18.981 19.996 39.006 1.00 87.56 101 PHE A C 1
ATOM 819 O O . PHE A 1 101 ? -19.632 21.038 39.006 1.00 87.56 101 PHE A O 1
ATOM 826 N N . LEU A 1 102 ? -19.301 18.962 39.803 1.00 87.56 102 LEU A N 1
ATOM 827 C CA . LEU A 1 102 ? -20.442 18.978 40.723 1.00 87.56 102 LEU A CA 1
ATOM 828 C C . LEU A 1 102 ? -20.342 20.099 41.764 1.00 87.56 102 LEU A C 1
ATOM 830 O O . LEU A 1 102 ? -21.369 20.592 42.211 1.00 87.56 102 LEU A O 1
ATOM 834 N N . LYS A 1 103 ? -19.128 20.554 42.112 1.00 81.94 103 LYS A N 1
ATOM 835 C CA . LYS A 1 103 ? -18.930 21.690 43.032 1.00 81.94 103 LYS A CA 1
ATOM 836 C C . LYS A 1 103 ? -19.548 22.989 42.512 1.00 81.94 103 LYS A C 1
ATOM 838 O O . LYS A 1 103 ? -19.932 23.841 43.303 1.00 81.94 103 LYS A O 1
ATOM 843 N N . ASN A 1 104 ? -19.630 23.120 41.191 1.00 75.44 104 ASN A N 1
ATOM 844 C CA . ASN A 1 104 ? -20.150 24.297 40.506 1.00 75.44 104 ASN A CA 1
ATOM 845 C C . ASN A 1 104 ? -21.575 24.066 39.972 1.00 75.44 104 ASN A C 1
ATOM 847 O O . ASN A 1 104 ? -22.144 24.957 39.344 1.00 75.44 104 ASN A O 1
ATOM 851 N N . PHE A 1 105 ? -22.154 22.883 40.207 1.00 80.00 105 PHE A N 1
ATOM 852 C CA . PHE A 1 105 ? -23.483 22.517 39.735 1.00 80.00 105 PHE A CA 1
ATOM 853 C C . PHE A 1 105 ? -24.536 22.839 40.799 1.00 80.00 105 PHE A C 1
ATOM 855 O O . PHE A 1 105 ? -24.495 22.312 41.908 1.00 80.00 105 PHE A O 1
ATOM 862 N N . ASN A 1 106 ? -25.514 23.672 40.442 1.00 74.56 106 ASN A N 1
ATOM 863 C CA . ASN A 1 106 ? -26.717 23.880 41.240 1.00 74.56 106 ASN A CA 1
ATOM 864 C C . ASN A 1 106 ? -27.945 23.568 40.386 1.00 74.56 106 ASN A C 1
ATOM 866 O O . ASN A 1 106 ? -28.223 24.252 39.403 1.00 74.56 106 ASN A O 1
ATOM 870 N N . HIS A 1 107 ? -28.696 22.546 40.793 1.00 69.75 107 HIS A N 1
ATOM 871 C CA . HIS A 1 107 ? -29.872 22.069 40.069 1.00 69.75 107 HIS A CA 1
ATOM 872 C C . HIS A 1 107 ? -30.984 23.126 39.939 1.00 69.75 107 HIS A C 1
ATOM 874 O O . HIS A 1 107 ? -31.730 23.134 38.957 1.00 69.75 107 HIS A O 1
ATOM 880 N N . GLN A 1 108 ? -31.083 24.045 40.905 1.00 63.78 108 GLN A N 1
ATOM 881 C CA . GLN A 1 108 ? -32.175 25.020 41.006 1.00 63.78 108 GLN A CA 1
ATOM 882 C C . GLN A 1 108 ? -31.932 26.319 40.227 1.00 63.78 108 GLN A C 1
ATOM 884 O O . GLN A 1 108 ? -32.870 27.085 40.030 1.00 63.78 108 GLN A O 1
ATOM 889 N N . VAL A 1 109 ? -30.706 26.576 39.765 1.00 68.75 109 VAL A N 1
ATOM 890 C CA . VAL A 1 109 ? -30.334 27.861 39.153 1.00 68.75 109 VAL A CA 1
ATOM 891 C C . VAL A 1 109 ? -30.143 27.697 37.647 1.00 68.75 109 VAL A C 1
ATOM 893 O O . VAL A 1 109 ? -29.643 26.675 37.174 1.00 68.75 109 VAL A O 1
ATOM 896 N N . GLU A 1 110 ? -30.583 28.690 36.877 1.00 69.56 110 GLU A N 1
ATOM 897 C CA . GLU A 1 110 ? -30.276 28.777 35.453 1.00 69.56 110 GLU A CA 1
ATOM 898 C C . GLU A 1 110 ? -28.792 29.113 35.277 1.00 69.56 110 GLU A C 1
ATOM 900 O O . GLU A 1 110 ? -28.270 30.063 35.865 1.00 69.56 110 GLU A O 1
ATOM 905 N N . VAL A 1 111 ? -28.079 28.262 34.545 1.00 72.19 111 VAL A N 1
ATOM 906 C CA . VAL A 1 111 ? -26.623 28.325 34.462 1.00 72.19 111 VAL A CA 1
ATOM 907 C C . VAL A 1 111 ? -26.232 29.271 33.324 1.00 72.19 111 VAL A C 1
ATOM 909 O O . VAL A 1 111 ? -26.767 29.168 32.225 1.00 72.19 111 VAL A O 1
ATOM 912 N N . SER A 1 112 ? -25.301 30.198 33.574 1.00 76.00 112 SER A N 1
ATOM 913 C CA . SER A 1 112 ? -24.770 31.080 32.525 1.00 76.00 112 SER A CA 1
ATOM 914 C C . SER A 1 112 ? -24.033 30.276 31.451 1.00 76.00 112 SER A C 1
ATOM 916 O O . SER A 1 112 ? -23.449 29.242 31.758 1.00 76.00 112 SER A O 1
ATOM 918 N N . GLU A 1 113 ? -23.980 30.779 30.218 1.00 75.94 113 GLU A N 1
ATOM 919 C CA . GLU A 1 113 ? -23.308 30.123 29.082 1.00 75.94 113 GLU A CA 1
ATOM 920 C C . GLU A 1 113 ? -21.879 29.649 29.411 1.00 75.94 113 GLU A C 1
ATOM 922 O O . GLU A 1 113 ? -21.529 28.489 29.205 1.00 75.94 113 GLU A O 1
ATOM 927 N N . THR A 1 114 ? -21.079 30.515 30.041 1.00 80.62 114 THR A N 1
ATOM 928 C CA . THR A 1 114 ? -19.717 30.190 30.497 1.00 80.62 114 THR A CA 1
ATOM 929 C C . THR A 1 114 ? -19.676 28.991 31.441 1.00 80.62 114 THR A C 1
ATOM 931 O O . THR A 1 114 ? -18.824 28.118 31.307 1.00 80.62 114 THR A O 1
ATOM 934 N N . LYS A 1 115 ? -20.636 28.904 32.364 1.00 83.38 115 LYS A N 1
ATOM 935 C CA . LYS A 1 115 ? -20.743 27.803 33.323 1.00 83.38 115 LYS A CA 1
ATOM 936 C C . LYS A 1 115 ? -21.332 26.541 32.685 1.00 83.38 115 LYS A C 1
ATOM 938 O O . LYS A 1 115 ? -20.968 25.449 33.103 1.00 83.38 115 LYS A O 1
ATOM 943 N N . ILE A 1 116 ? -22.211 26.660 31.683 1.00 85.56 116 ILE A N 1
ATOM 944 C CA . ILE A 1 116 ? -22.720 25.510 30.914 1.00 85.56 116 ILE A CA 1
ATOM 945 C C . ILE A 1 116 ? -21.549 24.788 30.248 1.00 85.56 116 ILE A C 1
ATOM 947 O O . ILE A 1 116 ? -21.428 23.575 30.411 1.00 85.56 116 ILE A O 1
ATOM 951 N N . ASN A 1 117 ? -20.658 25.529 29.584 1.00 87.06 117 ASN A N 1
ATOM 952 C CA . ASN A 1 117 ? -19.478 24.960 28.930 1.00 87.06 117 ASN A CA 1
ATOM 953 C C . ASN A 1 117 ? -18.539 24.272 29.935 1.00 87.06 117 ASN A C 1
ATOM 955 O O . ASN A 1 117 ? -18.162 23.121 29.736 1.00 87.06 117 ASN A O 1
ATOM 959 N N . GLU A 1 118 ? -18.245 24.914 31.072 1.00 88.81 118 GLU A N 1
ATOM 960 C CA . GLU A 1 118 ? -17.410 24.317 32.127 1.00 88.81 118 GLU A CA 1
ATOM 961 C C . GLU A 1 118 ? -17.993 23.008 32.694 1.00 88.81 118 GLU A C 1
ATOM 963 O O . GLU A 1 118 ? -17.270 22.033 32.927 1.00 88.81 118 GLU A O 1
ATOM 968 N N . ILE A 1 119 ? -19.307 22.971 32.939 1.00 90.44 119 ILE A N 1
ATOM 969 C CA . ILE A 1 119 ? -19.985 21.775 33.456 1.00 90.44 119 ILE A CA 1
ATOM 970 C C . ILE A 1 119 ? -20.035 20.694 32.373 1.00 90.44 119 ILE A C 1
ATOM 972 O O . ILE A 1 119 ? -19.825 19.519 32.684 1.00 90.44 119 ILE A O 1
ATOM 976 N N . PHE A 1 120 ? -20.276 21.068 31.115 1.00 92.75 120 PHE A N 1
ATOM 977 C CA . PHE A 1 120 ? -20.298 20.143 29.986 1.00 92.75 120 PHE A CA 1
ATOM 978 C C . PHE A 1 120 ? -18.939 19.461 29.776 1.00 92.75 120 PHE A C 1
ATOM 980 O O . PHE A 1 120 ? -18.884 18.230 29.726 1.00 92.75 120 PHE A O 1
ATOM 987 N N . ASP A 1 121 ? -17.840 20.216 29.794 1.00 92.25 121 ASP A N 1
ATOM 988 C CA . ASP A 1 121 ? -16.479 19.667 29.745 1.00 92.25 121 ASP A CA 1
ATOM 989 C C . ASP A 1 121 ? -16.228 18.682 30.898 1.00 92.25 121 ASP A C 1
ATOM 991 O O . ASP A 1 121 ? -15.668 17.592 30.721 1.00 92.25 121 ASP A O 1
ATOM 995 N N . GLY A 1 122 ? -16.706 19.027 32.097 1.00 92.69 122 GLY A N 1
ATOM 996 C CA . GLY A 1 122 ? -16.683 18.144 33.259 1.00 92.69 122 GLY A CA 1
ATOM 997 C C . GLY A 1 122 ? -17.485 16.853 33.062 1.00 92.69 122 GLY A C 1
ATOM 998 O O . GLY A 1 122 ? -17.044 15.779 33.495 1.00 92.69 122 GLY A O 1
ATOM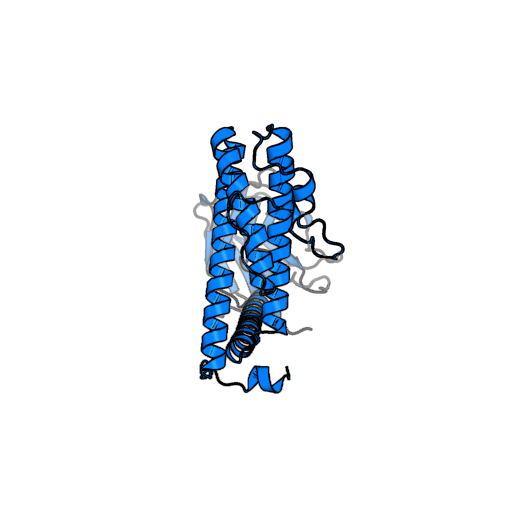 999 N N . CYS A 1 123 ? -18.634 16.932 32.390 1.00 94.75 123 CYS A N 1
ATOM 1000 C CA . CYS A 1 123 ? -19.472 15.786 32.046 1.00 94.75 123 CYS A CA 1
ATOM 1001 C C . CYS A 1 123 ? -18.781 14.873 31.026 1.00 94.75 123 CYS A C 1
ATOM 1003 O O . CYS A 1 123 ? -18.727 13.664 31.258 1.00 94.75 123 CYS A O 1
ATOM 1005 N N . LEU A 1 124 ? -18.181 15.427 29.967 1.00 95.25 124 LEU A N 1
ATOM 1006 C CA . LEU A 1 124 ? -17.397 14.673 28.979 1.00 95.25 124 LEU A CA 1
ATOM 1007 C C . LEU A 1 124 ? -16.215 13.951 29.633 1.00 95.25 124 LEU A C 1
ATOM 1009 O O . LEU A 1 124 ? -16.026 12.743 29.460 1.00 95.25 124 LEU A O 1
ATOM 1013 N N . PHE A 1 125 ? -15.450 14.664 30.463 1.00 94.19 125 PHE A N 1
ATOM 1014 C CA . PHE A 1 125 ? -14.340 14.072 31.205 1.00 94.19 125 PHE A CA 1
ATOM 1015 C C . PHE A 1 125 ? -14.813 12.923 32.112 1.00 94.19 125 PHE A C 1
ATOM 1017 O O . PHE A 1 125 ? -14.202 11.850 32.165 1.00 94.19 125 PHE A O 1
ATOM 1024 N N . THR A 1 126 ? -15.934 13.125 32.805 1.00 95.12 126 THR A N 1
ATOM 1025 C CA . THR A 1 126 ? -16.528 12.123 33.697 1.00 95.12 126 THR A CA 1
ATOM 1026 C C . THR A 1 126 ? -17.060 10.918 32.923 1.00 95.12 126 THR A C 1
ATOM 1028 O O . THR A 1 126 ? -16.857 9.784 33.354 1.00 95.12 126 THR A O 1
ATOM 1031 N N . TYR A 1 127 ? -17.660 11.121 31.752 1.00 96.12 127 TYR A N 1
ATOM 1032 C CA . TYR A 1 127 ? -18.091 10.044 30.864 1.00 96.12 127 TYR A CA 1
ATOM 1033 C C . TYR A 1 127 ? -16.915 9.160 30.428 1.00 96.12 127 TYR A C 1
ATOM 1035 O O . TYR A 1 127 ? -16.962 7.937 30.591 1.00 96.12 127 TYR A O 1
ATOM 1043 N N . HIS A 1 128 ? -15.809 9.757 29.974 1.00 94.12 128 HIS A N 1
ATOM 1044 C CA . HIS A 1 128 ? -14.603 9.003 29.619 1.00 94.12 128 HIS A CA 1
ATOM 1045 C C . HIS A 1 128 ? -14.016 8.229 30.803 1.00 94.12 128 HIS A C 1
ATOM 1047 O O . HIS A 1 128 ? -13.595 7.076 30.650 1.00 94.12 128 HIS A O 1
ATOM 1053 N N . TYR A 1 129 ? -14.020 8.830 31.995 1.00 94.44 129 TYR A N 1
ATOM 1054 C CA . TYR A 1 129 ? -13.649 8.139 33.225 1.00 94.44 129 TYR A CA 1
ATOM 1055 C C . TYR A 1 129 ? -14.549 6.915 33.476 1.00 94.44 129 TYR A C 1
ATOM 1057 O O . TYR A 1 129 ? -14.037 5.812 33.676 1.00 94.44 129 TYR A O 1
ATOM 1065 N N . LEU A 1 130 ? -15.873 7.063 33.367 1.00 94.62 130 LEU A N 1
ATOM 1066 C CA . LEU A 1 130 ? -16.836 5.975 33.575 1.00 94.62 130 LEU A CA 1
ATOM 1067 C C . LEU A 1 130 ? -16.730 4.856 32.539 1.00 94.62 130 LEU A C 1
ATOM 1069 O O . LEU A 1 130 ? -16.904 3.687 32.894 1.00 94.62 130 LEU A O 1
ATOM 1073 N N . ILE A 1 131 ? -16.393 5.164 31.284 1.00 94.69 131 ILE A N 1
ATOM 1074 C CA . ILE A 1 131 ? -16.074 4.145 30.275 1.00 94.69 131 ILE A CA 1
ATOM 1075 C C . ILE A 1 131 ? -14.898 3.284 30.747 1.00 94.69 131 ILE A C 1
ATOM 1077 O O . ILE A 1 131 ? -14.934 2.053 30.635 1.00 94.69 131 ILE A O 1
ATOM 1081 N N . ASN A 1 132 ? -13.840 3.918 31.249 1.00 91.94 132 ASN A N 1
ATOM 1082 C CA . ASN A 1 132 ? -12.629 3.222 31.670 1.00 91.94 132 ASN A CA 1
ATOM 1083 C C . ASN A 1 132 ? -12.856 2.408 32.948 1.00 91.94 132 ASN A C 1
ATOM 1085 O O . ASN A 1 132 ? -12.486 1.232 32.981 1.00 91.94 132 ASN A O 1
ATOM 1089 N N . GLU A 1 133 ? -13.541 2.975 33.941 1.00 90.94 133 GLU A N 1
ATOM 1090 C CA . GLU A 1 133 ? -13.965 2.256 35.148 1.00 90.94 133 GLU A CA 1
ATOM 1091 C C . GLU A 1 133 ? -14.852 1.059 34.804 1.00 90.94 133 GLU A C 1
ATOM 1093 O O . GLU A 1 133 ? -14.602 -0.052 35.266 1.00 90.94 133 GLU A O 1
ATOM 1098 N N . SER A 1 134 ? -15.822 1.229 33.903 1.00 92.25 134 SER A N 1
ATOM 1099 C CA . SER A 1 134 ? -16.682 0.130 33.449 1.00 92.25 134 SER A CA 1
ATOM 1100 C C . SER A 1 134 ? -15.886 -0.977 32.774 1.00 92.25 134 SER A C 1
ATOM 1102 O O . SER A 1 134 ? -16.095 -2.153 33.063 1.00 92.25 134 SER A O 1
ATOM 1104 N N . LYS A 1 135 ? -14.924 -0.633 31.908 1.00 91.81 135 LYS A N 1
ATOM 1105 C CA . LYS A 1 135 ? -14.029 -1.623 31.289 1.00 91.81 135 LYS A CA 1
ATOM 1106 C C . LYS A 1 135 ? -13.205 -2.369 32.340 1.00 91.81 135 LYS A C 1
ATOM 1108 O O . LYS A 1 135 ? -13.056 -3.585 32.223 1.00 91.81 135 LYS A O 1
ATOM 1113 N N . SER A 1 136 ? -12.676 -1.661 33.338 1.00 89.62 136 SER A N 1
ATOM 1114 C CA . SER A 1 136 ? -11.910 -2.251 34.441 1.00 89.62 136 SER A CA 1
ATOM 1115 C C . SER A 1 136 ? -12.774 -3.197 35.278 1.00 89.62 136 SER A C 1
ATOM 1117 O O . SER A 1 136 ? -12.416 -4.357 35.491 1.00 89.62 136 SER A O 1
ATOM 1119 N N . PHE A 1 137 ? -13.965 -2.746 35.665 1.00 89.12 137 PHE A N 1
ATOM 1120 C CA . PHE A 1 137 ? -14.944 -3.517 36.420 1.00 89.12 137 PHE A CA 1
ATOM 1121 C C . PHE A 1 137 ? -15.391 -4.775 35.662 1.00 89.12 137 PHE A C 1
ATOM 1123 O O . PHE A 1 137 ? -15.373 -5.871 36.221 1.00 89.12 137 PHE A O 1
ATOM 1130 N N . PHE A 1 138 ? -15.700 -4.659 34.365 1.00 91.31 138 PHE A N 1
ATOM 1131 C CA . PHE A 1 138 ? -16.093 -5.807 33.544 1.00 91.31 138 PHE A CA 1
ATOM 1132 C C . PHE A 1 138 ? -14.986 -6.852 33.415 1.00 91.31 138 PHE A C 1
ATOM 1134 O O . PHE A 1 138 ? -15.278 -8.043 33.414 1.00 91.31 138 PHE A O 1
ATOM 1141 N N . ARG A 1 139 ? -13.724 -6.416 33.318 1.00 86.62 139 ARG A N 1
ATOM 1142 C CA . ARG A 1 139 ? -12.568 -7.319 33.219 1.00 86.62 139 ARG A CA 1
ATOM 1143 C C . ARG A 1 139 ? -12.211 -7.984 34.542 1.00 86.62 139 ARG A C 1
ATOM 1145 O O . ARG A 1 139 ? -11.739 -9.109 34.523 1.00 86.62 139 ARG A O 1
ATOM 1152 N N . SER A 1 140 ? -12.379 -7.283 35.660 1.00 86.56 140 SER A N 1
ATOM 1153 C CA . SER A 1 140 ? -11.939 -7.762 36.975 1.00 86.56 140 SER A CA 1
ATOM 1154 C C . SER A 1 140 ? -13.000 -8.581 37.704 1.00 86.56 140 SER A C 1
ATOM 1156 O O . SER A 1 140 ? -12.670 -9.603 38.295 1.00 86.56 140 SER A O 1
ATOM 1158 N N . LYS A 1 141 ? -14.265 -8.144 37.675 1.00 85.88 141 LYS A N 1
ATOM 1159 C CA . LYS A 1 141 ? -15.343 -8.710 38.506 1.00 85.88 141 LYS A CA 1
ATOM 1160 C C . LYS A 1 141 ? -16.424 -9.447 37.724 1.00 85.88 141 LYS A C 1
ATOM 1162 O O . LYS A 1 141 ? -17.224 -10.150 38.326 1.00 85.88 141 LYS A O 1
ATOM 1167 N N . MET A 1 142 ? -16.478 -9.273 36.406 1.00 88.75 142 MET A N 1
ATOM 1168 C CA . MET A 1 142 ? -17.517 -9.863 35.560 1.00 88.75 142 MET A CA 1
ATOM 1169 C C . MET A 1 142 ? -16.932 -10.674 34.399 1.00 88.75 142 MET A C 1
ATOM 1171 O O . MET A 1 142 ? -17.608 -10.858 33.398 1.00 88.75 142 MET A O 1
ATOM 1175 N N . GLU A 1 143 ? -15.684 -11.139 34.466 1.00 88.75 143 GLU A N 1
ATOM 1176 C CA . GLU A 1 143 ? -15.083 -11.887 33.354 1.00 88.75 143 GLU A CA 1
ATOM 11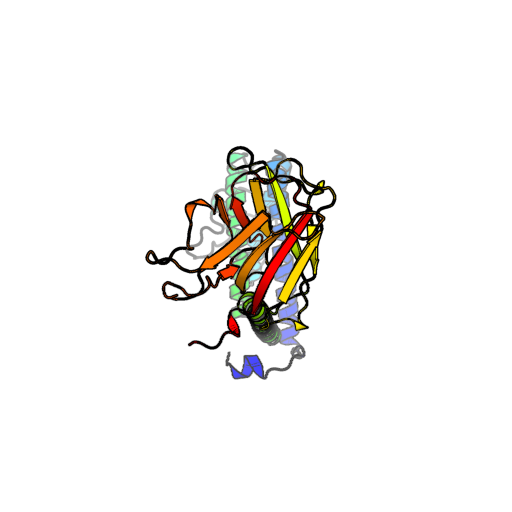77 C C . GLU A 1 143 ? -15.848 -13.197 33.082 1.00 88.75 143 GLU A C 1
ATOM 1179 O O . GLU A 1 143 ? -16.091 -13.978 33.998 1.00 88.75 143 GLU A O 1
ATOM 1184 N N . THR A 1 144 ? -16.210 -13.452 31.820 1.00 90.62 144 THR A N 1
ATOM 1185 C CA . THR A 1 144 ? -16.880 -14.697 31.393 1.00 90.62 144 THR A CA 1
ATOM 1186 C C . THR A 1 144 ? -16.026 -15.474 30.392 1.00 90.62 144 THR A C 1
ATOM 1188 O O . THR A 1 144 ? -15.121 -14.932 29.742 1.00 90.62 144 THR A O 1
ATOM 1191 N N . LYS A 1 145 ? -16.345 -16.756 30.180 1.00 88.38 145 LYS A N 1
ATOM 1192 C CA . LYS A 1 145 ? -15.732 -17.572 29.114 1.00 88.38 145 LYS A CA 1
ATOM 1193 C C . LYS A 1 145 ? -15.916 -16.953 27.726 1.00 88.38 145 LYS A C 1
ATOM 1195 O O . LYS A 1 145 ? -15.026 -17.069 26.878 1.00 88.38 145 LYS A O 1
ATOM 1200 N N . LEU A 1 146 ? -17.040 -16.273 27.489 1.00 90.00 146 LEU A N 1
ATOM 1201 C CA . LEU A 1 146 ? -17.315 -15.595 26.223 1.00 90.00 146 LEU A CA 1
ATOM 1202 C C . LEU A 1 146 ? -16.352 -14.429 25.970 1.00 90.00 146 LEU A C 1
ATOM 1204 O O . LEU A 1 146 ? -15.929 -14.236 24.829 1.00 90.00 146 LEU A O 1
ATOM 1208 N N . ASP A 1 147 ? -15.964 -13.676 27.001 1.00 89.06 147 ASP A N 1
ATOM 1209 C CA . ASP A 1 147 ? -14.986 -12.594 26.853 1.00 89.06 147 ASP A CA 1
ATOM 1210 C C . ASP A 1 147 ? -13.611 -13.126 26.451 1.00 89.06 147 ASP A C 1
ATOM 1212 O O . ASP A 1 147 ? -13.006 -12.615 25.502 1.00 89.06 147 ASP A O 1
ATOM 1216 N N . ARG A 1 148 ? -13.147 -14.199 27.102 1.00 86.81 148 ARG A N 1
ATOM 1217 C CA . ARG A 1 148 ? -11.892 -14.874 26.733 1.00 86.81 148 ARG A CA 1
ATOM 1218 C C . ARG A 1 148 ? -11.940 -15.390 25.298 1.00 86.81 148 ARG A C 1
ATOM 1220 O O . ARG A 1 148 ? -11.006 -15.163 24.529 1.00 86.81 148 ARG A O 1
ATOM 1227 N N . PHE A 1 149 ? -13.053 -16.007 24.898 1.00 89.56 149 PHE A N 1
ATOM 1228 C CA . PHE A 1 149 ? -13.264 -16.456 23.522 1.00 89.56 149 PHE A CA 1
ATOM 1229 C C . PHE A 1 149 ? -13.211 -15.297 22.513 1.00 89.56 149 PHE A C 1
ATOM 1231 O O . PHE A 1 149 ? -12.498 -15.386 21.512 1.00 89.56 149 PHE A O 1
ATOM 1238 N N . LYS A 1 150 ? -13.908 -14.182 22.778 1.00 89.50 150 LYS A N 1
ATOM 1239 C CA . LYS A 1 150 ? -13.896 -12.986 21.916 1.00 89.50 150 LYS A CA 1
ATOM 1240 C C . LYS A 1 150 ? -12.489 -12.396 21.786 1.00 89.50 150 LYS A C 1
ATOM 1242 O O . LYS A 1 150 ? -12.091 -12.027 20.681 1.00 89.50 150 LYS A O 1
ATOM 1247 N N . GLN A 1 151 ? -11.728 -12.330 22.880 1.00 88.88 151 GLN A N 1
ATOM 1248 C CA . GLN A 1 151 ? -10.342 -11.852 22.866 1.00 88.88 151 GLN A CA 1
ATOM 1249 C C . GLN A 1 151 ? -9.438 -12.757 22.019 1.00 88.88 151 GLN A C 1
ATOM 1251 O O . GLN A 1 151 ? -8.759 -12.260 21.120 1.00 88.88 151 GLN A O 1
ATOM 1256 N N . ILE A 1 152 ? -9.485 -14.076 22.237 1.00 88.56 152 ILE A N 1
ATOM 1257 C CA . ILE A 1 152 ? -8.716 -15.051 21.448 1.00 88.56 152 ILE A CA 1
ATOM 1258 C C . ILE A 1 152 ? -9.087 -14.952 19.966 1.00 88.56 152 ILE A C 1
ATOM 1260 O O . ILE A 1 152 ? -8.207 -14.868 19.110 1.00 88.56 152 ILE A O 1
ATOM 1264 N N . ARG A 1 153 ? -10.386 -14.893 19.647 1.00 89.06 153 ARG A N 1
ATOM 1265 C CA . ARG A 1 153 ? -10.871 -14.754 18.268 1.00 89.06 153 ARG A CA 1
ATOM 1266 C C . ARG A 1 153 ? -10.361 -13.471 17.611 1.00 89.06 153 ARG A C 1
ATOM 1268 O O . ARG A 1 153 ? -9.925 -13.522 16.465 1.00 89.06 153 ARG A O 1
ATOM 1275 N N . LYS A 1 154 ? -10.366 -12.339 18.323 1.00 90.94 154 LYS A N 1
ATOM 1276 C CA . LYS A 1 154 ? -9.835 -11.065 17.812 1.00 90.94 154 LYS A CA 1
ATOM 1277 C C . LYS A 1 154 ? -8.343 -11.169 17.488 1.00 90.94 154 LYS A C 1
ATOM 1279 O O . LYS A 1 154 ? -7.933 -10.756 16.408 1.00 90.94 154 LYS A O 1
ATOM 1284 N N . ILE A 1 155 ? -7.548 -11.752 18.388 1.00 90.31 155 ILE A N 1
ATOM 1285 C CA . ILE A 1 155 ? -6.106 -11.946 18.175 1.00 90.31 155 ILE A CA 1
ATOM 1286 C C . ILE A 1 155 ? -5.861 -12.857 16.967 1.00 90.31 155 ILE A C 1
ATOM 1288 O O . ILE A 1 155 ? -5.052 -12.518 16.109 1.00 90.31 155 ILE A O 1
ATOM 1292 N N . ARG A 1 156 ? -6.602 -13.967 16.841 1.00 87.81 156 ARG A N 1
ATOM 1293 C CA . ARG A 1 156 ? -6.506 -14.873 15.683 1.00 87.81 156 ARG A CA 1
ATOM 1294 C C . ARG A 1 156 ? -6.773 -14.168 14.363 1.00 87.81 156 ARG A C 1
ATOM 1296 O O . ARG A 1 156 ? -6.002 -14.344 13.429 1.00 87.81 156 ARG A O 1
ATOM 1303 N N . ILE A 1 157 ? -7.840 -13.371 14.293 1.00 90.38 157 ILE A N 1
ATOM 1304 C CA . ILE A 1 157 ? -8.177 -12.611 13.083 1.00 90.38 157 ILE A CA 1
ATOM 1305 C C . ILE A 1 157 ? -7.020 -11.682 12.714 1.00 90.38 157 ILE A C 1
ATOM 1307 O O . ILE A 1 157 ? -6.601 -11.678 11.564 1.00 90.38 157 ILE A O 1
ATOM 1311 N N . ILE A 1 158 ? -6.457 -10.955 13.683 1.00 92.94 158 ILE A N 1
ATOM 1312 C CA . ILE A 1 158 ? -5.308 -10.071 13.439 1.00 92.94 158 ILE A CA 1
ATOM 1313 C C . ILE A 1 158 ? -4.114 -10.867 12.902 1.00 92.94 158 ILE A C 1
ATOM 1315 O O . ILE A 1 158 ? -3.522 -10.473 11.905 1.00 92.94 158 ILE A O 1
ATOM 1319 N N . VAL A 1 159 ? -3.776 -11.999 13.521 1.00 91.31 159 VAL A N 1
ATOM 1320 C CA . VAL A 1 159 ? -2.636 -12.827 13.100 1.00 91.31 159 VAL A CA 1
ATOM 1321 C C . VAL A 1 159 ? -2.834 -13.378 11.686 1.00 91.31 159 VAL A C 1
ATOM 1323 O O . VAL A 1 159 ? -1.940 -13.242 10.854 1.00 91.31 159 VAL A O 1
ATOM 1326 N N . VAL A 1 160 ? -4.001 -13.956 11.388 1.00 91.06 160 VAL A N 1
ATOM 1327 C CA . VAL A 1 160 ? -4.306 -14.510 10.059 1.00 91.06 160 VAL A CA 1
ATOM 1328 C C . VAL A 1 160 ? -4.284 -13.411 8.997 1.00 91.06 160 VAL A C 1
ATOM 1330 O O . VAL A 1 160 ? -3.640 -13.581 7.964 1.00 91.06 160 VAL A O 1
ATOM 1333 N N . SER A 1 161 ? -4.910 -12.262 9.266 1.00 94.06 161 SER A N 1
ATOM 1334 C CA . SER A 1 161 ? -4.895 -11.117 8.352 1.00 94.06 161 SER A CA 1
ATOM 1335 C C . SER A 1 161 ? -3.479 -10.597 8.103 1.00 94.06 161 SER A C 1
ATOM 1337 O O . SER A 1 161 ? -3.131 -10.319 6.959 1.00 94.06 161 SER A O 1
ATOM 1339 N N . SER A 1 162 ? -2.637 -10.520 9.136 1.00 95.44 162 SER A N 1
ATOM 1340 C CA . SER A 1 162 ? -1.237 -10.105 8.996 1.00 95.44 162 SER A CA 1
ATOM 1341 C C . SER A 1 162 ? -0.426 -11.081 8.146 1.00 95.44 162 SER A C 1
ATOM 1343 O O . SER A 1 162 ? 0.339 -10.645 7.291 1.00 95.44 162 SER A O 1
ATOM 1345 N N . ILE A 1 163 ? -0.604 -12.393 8.333 1.00 95.31 163 ILE A N 1
ATOM 1346 C CA . ILE A 1 163 ? 0.082 -13.413 7.523 1.00 95.31 163 ILE A CA 1
ATOM 1347 C C . ILE A 1 163 ? -0.347 -13.307 6.057 1.00 95.31 163 ILE A C 1
ATOM 1349 O O . ILE A 1 163 ? 0.506 -13.292 5.170 1.00 95.31 163 ILE A O 1
ATOM 1353 N N . LEU A 1 164 ? -1.651 -13.180 5.796 1.00 95.62 164 LEU A N 1
ATOM 1354 C CA . LEU A 1 164 ? -2.173 -13.010 4.439 1.00 95.62 164 LEU A CA 1
ATOM 1355 C C . LEU A 1 164 ? -1.623 -11.737 3.789 1.00 95.62 164 LEU A C 1
ATOM 1357 O O . LEU A 1 164 ? -1.120 -11.792 2.667 1.00 95.62 164 LEU A O 1
ATOM 1361 N N . LEU A 1 165 ? -1.631 -10.614 4.508 1.00 96.88 165 LEU A N 1
ATOM 1362 C CA . LEU A 1 165 ? -1.100 -9.349 4.012 1.00 96.88 165 LEU A CA 1
ATOM 1363 C C . LEU A 1 165 ? 0.401 -9.442 3.700 1.00 96.88 165 LEU A C 1
ATOM 1365 O O . LEU A 1 165 ? 0.829 -9.037 2.622 1.00 96.88 165 LEU A O 1
ATOM 1369 N N . LEU A 1 166 ? 1.196 -10.021 4.603 1.00 96.69 166 LEU A N 1
ATOM 1370 C CA . LEU A 1 166 ? 2.631 -10.222 4.388 1.00 96.69 166 LEU A CA 1
ATOM 1371 C C . LEU A 1 166 ? 2.903 -11.146 3.199 1.00 96.69 166 LEU A C 1
ATOM 1373 O O . LEU A 1 166 ? 3.811 -10.873 2.414 1.00 96.69 166 LEU A O 1
ATOM 1377 N N . SER A 1 167 ? 2.112 -12.208 3.028 1.00 95.75 167 SER A N 1
ATOM 1378 C CA . SER A 1 167 ? 2.235 -13.102 1.873 1.00 95.75 167 SER A CA 1
ATOM 1379 C C . SER A 1 167 ? 1.947 -12.369 0.557 1.00 95.75 167 SER A C 1
ATOM 1381 O O . SER A 1 167 ? 2.739 -12.466 -0.379 1.00 95.75 167 SER A O 1
ATOM 1383 N N . LEU A 1 168 ? 0.893 -11.546 0.513 1.00 96.50 168 LEU A N 1
ATOM 1384 C CA . LEU A 1 168 ? 0.538 -10.745 -0.656 1.00 96.50 168 LEU A CA 1
ATOM 1385 C C . LEU A 1 168 ? 1.639 -9.733 -0.993 1.00 96.50 168 LEU A C 1
ATOM 1387 O O . LEU A 1 168 ? 2.086 -9.664 -2.136 1.00 96.50 168 LEU A O 1
ATOM 1391 N N . ILE A 1 169 ? 2.123 -8.991 0.007 1.00 95.88 169 ILE A N 1
ATOM 1392 C CA . ILE A 1 169 ? 3.222 -8.032 -0.162 1.00 95.88 169 ILE A CA 1
ATOM 1393 C C . ILE A 1 169 ? 4.483 -8.743 -0.661 1.00 95.88 169 ILE A C 1
ATOM 1395 O O . ILE A 1 169 ? 5.166 -8.224 -1.540 1.00 95.88 169 ILE A O 1
ATOM 1399 N N . SER A 1 170 ? 4.777 -9.943 -0.153 1.00 94.81 170 SER A N 1
ATOM 1400 C CA . SER A 1 170 ? 5.939 -10.730 -0.580 1.00 94.81 170 SER A CA 1
ATOM 1401 C C . SER A 1 170 ? 5.841 -11.140 -2.050 1.00 94.81 170 SER A C 1
ATOM 1403 O O . SER A 1 170 ? 6.820 -11.008 -2.785 1.00 94.81 170 SER A O 1
ATOM 1405 N N . VAL A 1 171 ? 4.662 -11.581 -2.502 1.00 94.25 171 VAL A N 1
ATOM 1406 C CA . VAL A 1 171 ? 4.411 -11.919 -3.913 1.00 94.25 171 VAL A CA 1
ATOM 1407 C C . VAL A 1 171 ? 4.554 -10.684 -4.804 1.00 94.25 171 VAL A C 1
ATOM 1409 O O . VAL A 1 171 ? 5.257 -10.737 -5.813 1.00 94.25 171 VAL A O 1
ATOM 1412 N N . LEU A 1 172 ? 3.952 -9.555 -4.418 1.00 91.81 172 LEU A N 1
ATOM 1413 C CA . LEU A 1 172 ? 4.054 -8.300 -5.170 1.00 91.81 172 LEU A CA 1
ATOM 1414 C C . LEU A 1 172 ? 5.499 -7.789 -5.235 1.00 91.81 172 LEU A C 1
ATOM 1416 O O . LEU A 1 172 ? 5.974 -7.394 -6.299 1.00 91.81 172 LEU A O 1
ATOM 1420 N N . TYR A 1 173 ? 6.228 -7.844 -4.119 1.00 91.44 173 TYR A N 1
ATOM 1421 C CA . TYR A 1 173 ? 7.638 -7.468 -4.063 1.00 91.44 173 TYR A CA 1
ATOM 1422 C C . TYR A 1 173 ? 8.499 -8.372 -4.947 1.00 91.44 173 TYR A C 1
ATOM 1424 O O . TYR A 1 173 ? 9.366 -7.877 -5.669 1.00 91.44 173 TYR A O 1
ATOM 1432 N N . TYR A 1 174 ? 8.250 -9.685 -4.927 1.00 90.12 174 TYR A N 1
ATOM 1433 C CA . TYR A 1 174 ? 8.945 -10.634 -5.789 1.00 90.12 174 TYR A CA 1
ATOM 1434 C C . TYR A 1 174 ? 8.712 -10.309 -7.269 1.00 90.12 174 TYR A C 1
ATOM 1436 O O . TYR A 1 174 ? 9.680 -10.179 -8.012 1.00 90.12 174 TYR A O 1
ATOM 1444 N N . GLN A 1 175 ? 7.461 -10.087 -7.684 1.00 86.31 175 GLN A N 1
ATOM 1445 C CA . GLN A 1 175 ? 7.126 -9.714 -9.064 1.00 86.31 175 GLN A CA 1
ATOM 1446 C C . GLN A 1 175 ? 7.748 -8.374 -9.485 1.00 86.31 175 GLN A C 1
ATOM 1448 O O . GLN A 1 175 ? 8.204 -8.234 -10.617 1.00 86.31 175 GLN A O 1
ATOM 1453 N N . TYR A 1 176 ? 7.804 -7.396 -8.579 1.00 85.00 176 TYR A N 1
ATOM 1454 C CA . TYR A 1 176 ? 8.445 -6.105 -8.831 1.00 85.00 176 TYR A CA 1
ATOM 1455 C C . TYR A 1 176 ? 9.972 -6.219 -8.966 1.00 85.00 176 TYR A C 1
ATOM 1457 O O . TYR A 1 176 ? 10.570 -5.584 -9.835 1.00 85.00 176 TYR A O 1
ATOM 1465 N N . LYS A 1 177 ? 10.620 -7.022 -8.112 1.00 84.69 177 LYS A N 1
ATOM 1466 C CA . LYS A 1 177 ? 12.080 -7.207 -8.108 1.00 84.69 177 LYS A CA 1
ATOM 1467 C C . LYS A 1 177 ? 12.563 -8.119 -9.236 1.00 84.69 177 LYS A C 1
ATOM 1469 O O . LYS A 1 177 ? 13.654 -7.907 -9.764 1.00 84.69 177 LYS A O 1
ATOM 1474 N N . PHE A 1 178 ? 11.758 -9.111 -9.600 1.00 86.75 178 PHE A N 1
ATOM 1475 C CA . PHE A 1 178 ? 12.054 -10.126 -10.607 1.00 86.75 178 PHE A CA 1
ATOM 1476 C C . PHE A 1 178 ? 10.967 -10.132 -11.690 1.00 86.75 178 PHE A C 1
ATOM 1478 O O . PHE A 1 178 ? 10.203 -11.092 -11.808 1.00 86.75 178 PHE A O 1
ATOM 1485 N N . PRO A 1 179 ? 10.862 -9.049 -12.477 1.00 84.56 179 PRO A N 1
ATOM 1486 C CA . PRO A 1 179 ? 9.794 -8.926 -13.450 1.00 84.56 179 PRO A CA 1
ATOM 1487 C C . PRO A 1 179 ? 10.056 -9.877 -14.624 1.00 84.56 179 PRO A C 1
ATOM 1489 O O . PRO A 1 179 ? 11.156 -9.907 -15.174 1.00 84.56 179 PRO A O 1
ATOM 1492 N N . VAL A 1 180 ? 9.046 -10.662 -15.001 1.00 86.75 180 VAL A N 1
ATOM 1493 C CA . VAL A 1 180 ? 9.071 -11.540 -16.185 1.00 86.75 180 VAL A CA 1
ATOM 1494 C C . VAL A 1 180 ? 8.709 -10.715 -17.411 1.00 86.75 180 VAL A C 1
ATOM 1496 O O . VAL A 1 180 ? 7.786 -9.902 -17.325 1.00 86.75 180 VAL A O 1
ATOM 1499 N N . LEU A 1 181 ? 9.419 -10.892 -18.529 1.00 86.06 181 LEU A N 1
ATOM 1500 C CA . LEU A 1 181 ? 9.164 -10.120 -19.746 1.00 86.06 181 LEU A CA 1
ATOM 1501 C C . LEU A 1 181 ? 7.705 -10.291 -20.199 1.00 86.06 181 LEU A C 1
ATOM 1503 O O . LEU A 1 181 ? 7.234 -11.417 -20.373 1.00 86.06 181 LEU A O 1
ATOM 1507 N N . LYS A 1 182 ? 6.996 -9.177 -20.385 1.00 85.50 182 LYS A N 1
ATOM 1508 C CA . LYS A 1 182 ? 5.660 -9.124 -20.988 1.00 85.50 182 LYS A CA 1
ATOM 1509 C C . LYS A 1 182 ? 5.755 -8.790 -22.474 1.00 85.50 182 LYS A C 1
ATOM 1511 O O . LYS A 1 182 ? 6.781 -8.297 -22.938 1.00 85.50 182 LYS A O 1
ATOM 1516 N N . ASP A 1 183 ? 4.680 -9.080 -23.200 1.00 83.12 183 ASP A N 1
ATOM 1517 C CA . ASP A 1 183 ? 4.550 -8.646 -24.588 1.00 83.12 183 ASP A CA 1
ATOM 1518 C C . ASP A 1 183 ? 4.482 -7.114 -24.597 1.00 83.12 183 ASP A C 1
ATOM 1520 O O . ASP A 1 183 ? 3.705 -6.514 -23.854 1.00 83.12 183 ASP A O 1
ATOM 1524 N N . GLN A 1 184 ? 5.368 -6.500 -25.370 1.00 87.75 184 GLN A N 1
ATOM 1525 C CA . GLN A 1 184 ? 5.559 -5.053 -25.480 1.00 87.75 184 GLN A CA 1
ATOM 1526 C C . GLN A 1 184 ? 6.078 -4.734 -26.885 1.00 87.75 184 GLN A C 1
ATOM 1528 O O . GLN A 1 184 ? 6.305 -5.645 -27.682 1.00 87.75 184 GLN A O 1
ATOM 1533 N N . SER A 1 185 ? 6.301 -3.462 -27.191 1.00 90.44 185 SER A N 1
ATOM 1534 C CA . SER A 1 185 ? 6.838 -3.024 -28.480 1.00 90.44 185 SER A CA 1
ATOM 1535 C C . SER A 1 185 ? 8.044 -2.114 -28.304 1.00 90.44 185 SER A C 1
ATOM 1537 O O . SER A 1 185 ? 8.080 -1.335 -27.355 1.00 90.44 185 SER A O 1
ATOM 1539 N N . ILE A 1 186 ? 8.973 -2.156 -29.255 1.00 92.31 186 ILE A N 1
ATOM 1540 C CA . ILE A 1 186 ? 9.936 -1.069 -29.448 1.00 92.31 186 ILE A CA 1
ATOM 1541 C C . ILE A 1 186 ? 9.199 0.029 -30.203 1.00 92.31 186 ILE A C 1
ATOM 1543 O O . ILE A 1 186 ? 8.567 -0.262 -31.223 1.00 92.31 186 ILE A O 1
ATOM 1547 N N . LYS A 1 187 ? 9.293 1.269 -29.728 1.00 94.38 187 LYS A N 1
ATOM 1548 C CA . LYS A 1 187 ? 8.768 2.440 -30.436 1.00 94.38 187 LYS A CA 1
ATOM 1549 C C . LYS A 1 187 ? 9.916 3.341 -30.853 1.00 94.38 187 LYS A C 1
ATOM 1551 O O . LYS A 1 187 ? 10.917 3.463 -30.147 1.00 94.38 187 LYS A O 1
ATOM 1556 N N . MET A 1 188 ? 9.769 3.959 -32.013 1.00 94.19 188 MET A N 1
ATOM 1557 C CA . MET A 1 188 ? 10.716 4.938 -32.515 1.00 94.19 188 MET A CA 1
ATOM 1558 C C . MET A 1 188 ? 9.989 6.180 -32.984 1.00 94.19 188 MET A C 1
ATOM 1560 O O . MET A 1 188 ? 8.953 6.092 -33.640 1.00 94.19 188 MET A O 1
ATOM 1564 N N . TYR A 1 189 ? 10.588 7.323 -32.680 1.00 93.31 189 TYR A N 1
ATOM 1565 C CA . TYR A 1 189 ? 10.110 8.626 -33.098 1.00 93.31 189 TYR A CA 1
ATOM 1566 C C . TYR A 1 189 ? 11.256 9.379 -33.756 1.00 93.31 189 TYR A C 1
ATOM 1568 O O . TYR A 1 189 ? 12.350 9.486 -33.203 1.00 93.31 189 TYR A O 1
ATOM 1576 N N . THR A 1 190 ? 11.009 9.918 -34.937 1.00 91.81 190 THR A N 1
ATOM 1577 C CA . THR A 1 190 ? 11.975 10.754 -35.649 1.00 91.81 190 THR A CA 1
ATOM 1578 C C . THR A 1 190 ? 11.817 12.216 -35.242 1.00 91.81 190 THR A C 1
ATOM 1580 O O . THR A 1 190 ? 10.693 12.664 -35.010 1.00 91.81 190 THR A O 1
ATOM 1583 N N . PHE A 1 191 ? 12.912 12.972 -35.216 1.00 91.56 191 PHE A N 1
ATOM 1584 C CA . PHE A 1 191 ? 12.893 14.427 -35.044 1.00 91.56 191 PHE A CA 1
ATOM 1585 C C . PHE A 1 191 ? 13.932 15.108 -35.950 1.00 91.56 191 PHE A C 1
ATOM 1587 O O . PHE A 1 191 ? 14.736 14.445 -36.615 1.00 91.56 191 PHE A O 1
ATOM 1594 N N . LEU A 1 192 ? 13.861 16.438 -36.039 1.00 89.31 192 LEU A N 1
ATOM 1595 C CA . LEU A 1 192 ? 14.560 17.198 -37.076 1.00 89.31 192 LEU A CA 1
ATOM 1596 C C . LEU A 1 192 ? 16.064 17.328 -36.806 1.00 89.31 192 LEU A C 1
ATOM 1598 O O . LEU A 1 192 ? 16.863 17.032 -37.692 1.00 89.31 192 LEU A O 1
ATOM 1602 N N . ASP A 1 193 ? 16.445 17.788 -35.615 1.00 89.62 193 ASP A N 1
ATOM 1603 C CA . ASP A 1 193 ? 17.835 18.007 -35.203 1.00 89.62 193 ASP A CA 1
ATOM 1604 C C . ASP A 1 193 ? 17.945 18.241 -33.686 1.00 89.62 193 ASP A C 1
ATOM 1606 O O . ASP A 1 193 ? 16.974 18.119 -32.937 1.00 89.62 193 ASP A O 1
ATOM 1610 N N . LYS A 1 194 ? 19.162 18.555 -33.227 1.00 89.75 194 LYS A N 1
ATOM 1611 C CA . LYS A 1 194 ? 19.473 18.824 -31.821 1.00 89.75 194 LYS A CA 1
ATOM 1612 C C . LYS A 1 194 ? 18.714 20.027 -31.258 1.00 89.75 194 LYS A C 1
ATOM 1614 O O . LYS A 1 194 ? 18.355 20.000 -30.083 1.00 89.75 194 LYS A O 1
ATOM 1619 N N . GLU A 1 195 ? 18.519 21.081 -32.054 1.00 89.75 195 GLU A N 1
ATOM 1620 C CA . GLU A 1 195 ? 17.809 22.288 -31.619 1.00 89.75 195 GLU A CA 1
ATOM 1621 C C . GLU A 1 195 ? 16.286 22.080 -31.575 1.00 89.75 195 GLU A C 1
ATOM 1623 O O . GLU A 1 195 ? 15.598 22.731 -30.786 1.00 89.75 195 GLU A O 1
ATOM 1628 N N . HIS A 1 196 ? 15.767 21.128 -32.357 1.00 89.62 196 HIS A N 1
ATOM 1629 C CA . HIS A 1 196 ? 14.345 20.802 -32.467 1.00 89.62 196 HIS A CA 1
ATOM 1630 C C . HIS A 1 196 ? 14.055 19.323 -32.121 1.00 89.62 196 HIS A C 1
ATOM 1632 O O . HIS A 1 196 ? 13.661 18.539 -32.994 1.00 89.62 196 HIS A O 1
ATOM 1638 N N . PRO A 1 197 ? 14.208 18.906 -30.845 1.00 87.81 197 PRO A N 1
ATOM 1639 C CA . PRO A 1 197 ? 14.035 17.514 -30.425 1.00 87.81 197 PRO A CA 1
ATOM 1640 C C . PRO A 1 197 ? 12.566 17.109 -30.191 1.00 87.81 197 PRO A C 1
ATOM 1642 O O . PRO A 1 197 ? 12.293 16.126 -29.499 1.00 87.81 197 PRO A O 1
ATOM 1645 N N . GLN A 1 198 ? 11.591 17.868 -30.705 1.00 88.25 198 GLN A N 1
ATOM 1646 C CA . GLN A 1 198 ? 10.177 17.532 -30.536 1.00 88.25 198 GLN A CA 1
ATOM 1647 C C . GLN A 1 198 ? 9.819 16.279 -31.349 1.00 88.25 198 GLN A C 1
ATOM 1649 O O . GLN A 1 198 ? 10.151 16.162 -32.526 1.00 88.25 198 GLN A O 1
ATOM 1654 N N . THR A 1 199 ? 9.103 15.350 -30.717 1.00 87.12 199 THR A N 1
ATOM 1655 C CA . THR A 1 199 ? 8.624 14.107 -31.339 1.00 87.12 199 THR A CA 1
ATOM 1656 C C . THR A 1 199 ? 7.106 14.154 -31.498 1.00 87.12 199 THR A C 1
ATOM 1658 O O . THR A 1 199 ? 6.420 14.810 -30.714 1.00 87.12 199 THR A O 1
ATOM 1661 N N . SER A 1 200 ? 6.576 13.480 -32.522 1.00 83.88 200 SER A N 1
ATOM 1662 C CA . SER A 1 200 ? 5.135 13.393 -32.786 1.00 83.88 200 SER A CA 1
ATOM 1663 C C . SER A 1 200 ? 4.684 11.938 -32.839 1.00 83.88 200 SER A C 1
ATOM 1665 O O . SER A 1 200 ? 5.322 11.116 -33.497 1.00 83.88 200 SER A O 1
ATOM 1667 N N . GLU A 1 201 ? 3.538 11.643 -32.225 1.00 85.19 201 GLU A N 1
ATOM 1668 C CA . GLU A 1 201 ? 2.871 10.336 -32.315 1.00 85.19 201 GLU A CA 1
ATOM 1669 C C . GLU A 1 201 ? 2.490 9.971 -33.760 1.00 85.19 201 GLU A C 1
ATOM 1671 O O . GLU A 1 201 ? 2.444 8.798 -34.110 1.00 85.19 201 GLU A O 1
ATOM 1676 N N . SER A 1 202 ? 2.273 10.959 -34.636 1.00 81.88 202 SER A N 1
ATOM 1677 C CA . SER A 1 202 ? 1.932 10.711 -36.046 1.00 81.88 202 SER A CA 1
ATOM 1678 C C . SER A 1 202 ? 3.076 10.101 -36.864 1.00 81.88 202 SER A C 1
ATOM 1680 O O . SER A 1 202 ? 2.824 9.483 -37.894 1.00 81.88 202 SER A O 1
ATOM 1682 N N . LEU A 1 203 ? 4.324 10.284 -36.423 1.00 82.81 203 LEU A N 1
ATOM 1683 C CA . LEU A 1 203 ? 5.530 9.745 -37.065 1.00 82.81 203 LEU A CA 1
ATOM 1684 C C . LEU A 1 203 ? 6.097 8.538 -36.305 1.00 82.81 203 LEU A C 1
ATOM 1686 O O . LEU A 1 203 ? 7.176 8.045 -36.634 1.00 82.81 203 LEU A O 1
ATOM 1690 N N . MET A 1 204 ? 5.385 8.075 -35.276 1.00 91.50 204 MET A N 1
ATOM 1691 C CA . MET A 1 204 ? 5.797 6.943 -34.465 1.00 91.50 204 MET A CA 1
ATOM 1692 C C . MET A 1 204 ? 5.674 5.644 -35.256 1.00 91.50 204 MET A C 1
ATOM 1694 O O . MET A 1 204 ? 4.648 5.346 -35.867 1.00 91.50 204 MET A O 1
ATOM 1698 N N . VAL A 1 205 ? 6.730 4.842 -35.201 1.00 92.94 205 VAL A N 1
ATOM 1699 C CA . VAL A 1 205 ? 6.749 3.484 -35.743 1.00 92.94 205 VAL A CA 1
ATOM 1700 C C . VAL A 1 205 ? 7.006 2.506 -34.610 1.00 92.94 205 VAL A C 1
ATOM 1702 O O . VAL A 1 205 ? 7.815 2.770 -33.720 1.00 92.94 205 VAL A O 1
ATOM 1705 N N . SER A 1 206 ? 6.308 1.373 -34.623 1.00 93.38 206 SER A N 1
ATOM 1706 C CA . SER A 1 206 ? 6.418 0.375 -33.562 1.00 93.38 206 SER A CA 1
ATOM 1707 C C . SER A 1 206 ? 6.503 -1.041 -34.112 1.00 93.38 206 SER A C 1
ATOM 1709 O O . SER A 1 206 ? 5.912 -1.361 -35.143 1.00 93.38 206 SER A O 1
ATOM 1711 N N . LEU A 1 207 ? 7.257 -1.892 -33.415 1.00 93.25 207 LEU A N 1
ATOM 1712 C CA . LEU A 1 207 ? 7.364 -3.318 -33.711 1.00 93.25 207 LEU A CA 1
ATOM 1713 C C . LEU A 1 207 ? 7.229 -4.143 -32.429 1.00 93.25 207 LEU A C 1
ATOM 1715 O O . LEU A 1 207 ? 7.796 -3.765 -31.398 1.00 93.25 207 LEU A O 1
ATOM 1719 N N . PRO A 1 208 ? 6.503 -5.274 -32.470 1.00 90.69 208 PRO A N 1
ATOM 1720 C CA . PRO A 1 208 ? 6.316 -6.122 -31.303 1.00 90.69 208 PRO A CA 1
ATOM 1721 C C . PRO A 1 208 ? 7.614 -6.838 -30.907 1.00 90.69 208 PRO A C 1
ATOM 1723 O O . PRO A 1 208 ? 8.376 -7.306 -31.751 1.00 90.69 208 PRO A O 1
ATOM 1726 N N . VAL A 1 209 ? 7.821 -6.981 -29.599 1.00 87.00 209 VAL A N 1
ATOM 1727 C CA . VAL A 1 209 ? 8.922 -7.725 -28.984 1.00 87.00 209 VAL A CA 1
ATOM 1728 C C . VAL A 1 209 ? 8.378 -9.045 -28.455 1.00 87.00 209 VAL A C 1
ATOM 1730 O O . VAL A 1 209 ? 7.611 -9.078 -27.491 1.00 87.00 209 VAL A O 1
ATOM 1733 N N . SER A 1 210 ? 8.789 -10.152 -29.074 1.00 79.62 210 SER A N 1
ATOM 1734 C CA . SER A 1 210 ? 8.344 -11.485 -28.662 1.00 79.62 210 SER A CA 1
ATOM 1735 C C . SER A 1 210 ? 9.120 -12.002 -27.450 1.00 79.62 210 SER A C 1
ATOM 1737 O O . SER A 1 210 ? 10.347 -11.884 -27.370 1.00 79.62 210 SER A O 1
ATOM 1739 N N . LYS A 1 211 ? 8.433 -12.710 -26.549 1.00 78.44 211 LYS A N 1
ATOM 1740 C CA . LYS A 1 211 ? 9.076 -13.478 -25.468 1.00 78.44 211 LYS A CA 1
ATOM 1741 C C . LYS A 1 211 ? 9.969 -14.608 -25.981 1.00 78.44 211 LYS A C 1
ATOM 1743 O O . LYS A 1 211 ? 10.917 -14.984 -25.300 1.00 78.44 211 LYS A O 1
ATOM 1748 N N . THR A 1 212 ? 9.703 -15.140 -27.174 1.00 78.69 212 THR A N 1
ATOM 1749 C CA . THR A 1 212 ? 10.530 -16.201 -27.775 1.00 78.69 212 THR A CA 1
ATOM 1750 C C . THR A 1 212 ? 11.901 -15.699 -28.236 1.00 78.69 212 THR A C 1
ATOM 1752 O O . THR A 1 212 ? 12.822 -16.498 -28.352 1.00 78.69 212 THR A O 1
ATOM 1755 N N . GLY A 1 213 ? 12.061 -14.385 -28.443 1.00 79.12 213 GLY A N 1
ATOM 1756 C CA . GLY A 1 213 ? 13.329 -13.753 -28.827 1.00 79.12 213 GLY A CA 1
ATOM 1757 C C . GLY A 1 213 ? 14.259 -13.420 -27.652 1.00 79.12 213 GLY A C 1
ATOM 1758 O O . GLY A 1 213 ? 15.329 -12.846 -27.865 1.00 79.12 213 GLY A O 1
ATOM 1759 N N . VAL A 1 214 ? 13.876 -13.762 -26.414 1.00 86.12 214 VAL A N 1
ATOM 1760 C CA . VAL A 1 214 ? 14.669 -13.487 -25.204 1.00 86.12 214 VAL A CA 1
ATOM 1761 C C . VAL A 1 214 ? 16.029 -14.179 -25.266 1.00 86.12 214 VAL A C 1
ATOM 1763 O O . VAL A 1 214 ? 16.132 -15.382 -25.483 1.00 86.12 214 VAL A O 1
ATOM 1766 N N . GLY A 1 215 ? 17.095 -13.417 -25.017 1.00 84.62 215 GLY A N 1
ATOM 1767 C CA . GLY A 1 215 ? 18.467 -13.925 -24.985 1.00 84.62 215 GLY A CA 1
ATOM 1768 C C . GLY A 1 215 ? 19.105 -14.150 -26.362 1.00 84.62 215 GLY A C 1
ATOM 1769 O O . GLY A 1 215 ? 20.285 -14.513 -26.415 1.00 84.62 215 GLY A O 1
ATOM 1770 N N . VAL A 1 216 ? 18.387 -13.873 -27.453 1.00 89.88 216 VAL A N 1
ATOM 1771 C CA . VAL A 1 216 ? 18.863 -13.991 -28.839 1.00 89.88 216 VAL A CA 1
ATOM 1772 C C . VAL A 1 216 ? 19.006 -12.596 -29.463 1.00 89.88 216 VAL A C 1
ATOM 1774 O O . VAL A 1 216 ? 18.396 -11.630 -29.003 1.00 89.88 216 VAL A O 1
ATOM 1777 N N . TRP A 1 217 ? 19.872 -12.467 -30.468 1.00 91.31 217 TRP A N 1
ATOM 1778 C CA . TRP A 1 217 ? 19.967 -11.257 -31.285 1.00 91.31 217 TRP A CA 1
ATOM 1779 C C . TRP A 1 217 ? 18.812 -11.216 -32.282 1.00 91.31 217 TRP A C 1
ATOM 1781 O O . TRP A 1 217 ? 18.653 -12.149 -33.062 1.00 91.31 217 TRP A O 1
ATOM 1791 N N . ASN A 1 218 ? 18.040 -10.133 -32.267 1.00 91.44 218 ASN A N 1
ATOM 1792 C CA . ASN A 1 218 ? 16.920 -9.915 -33.175 1.00 91.44 218 ASN A CA 1
ATOM 1793 C C . ASN A 1 218 ? 17.171 -8.642 -33.988 1.00 91.44 218 ASN A C 1
ATOM 1795 O O . ASN A 1 218 ? 17.631 -7.641 -33.437 1.00 91.44 218 ASN A O 1
ATOM 1799 N N . GLU A 1 219 ? 16.868 -8.684 -35.283 1.00 93.44 219 GLU A N 1
ATOM 1800 C CA . GLU A 1 219 ? 16.882 -7.510 -36.159 1.00 93.44 219 GLU A CA 1
ATOM 1801 C C . GLU A 1 219 ? 15.453 -6.986 -36.318 1.00 93.44 219 GLU A C 1
ATOM 1803 O O . GLU A 1 219 ? 14.542 -7.729 -36.679 1.00 93.44 219 GLU A O 1
ATOM 1808 N N . TYR A 1 220 ? 15.268 -5.702 -36.033 1.00 93.12 220 TYR A N 1
ATOM 1809 C CA . TYR A 1 220 ? 14.001 -4.993 -36.136 1.00 93.12 220 TYR A CA 1
ATOM 1810 C C . TYR A 1 220 ? 14.090 -3.980 -37.272 1.00 93.12 220 TYR A C 1
ATOM 1812 O O . TYR A 1 220 ? 14.993 -3.145 -37.277 1.00 93.12 220 TYR A O 1
ATOM 1820 N N . VAL A 1 221 ? 13.160 -4.053 -38.225 1.00 95.12 221 VAL A N 1
ATOM 1821 C CA . VAL A 1 221 ? 13.158 -3.227 -39.440 1.00 95.12 221 VAL A CA 1
ATOM 1822 C C . VAL A 1 221 ? 11.915 -2.342 -39.455 1.00 95.12 221 VAL A C 1
ATOM 1824 O O . VAL A 1 221 ? 10.818 -2.795 -39.774 1.00 95.12 221 VAL A O 1
ATOM 1827 N N . PHE A 1 222 ? 12.082 -1.074 -39.101 1.00 94.12 222 PHE A N 1
ATOM 1828 C CA . PHE A 1 222 ? 11.014 -0.084 -39.045 1.00 94.12 222 PHE A CA 1
ATOM 1829 C C . PHE A 1 222 ? 10.915 0.649 -40.380 1.00 94.12 222 PHE A C 1
ATOM 1831 O O . PHE A 1 222 ? 11.893 1.227 -40.850 1.00 94.12 222 PHE A O 1
ATOM 1838 N N . THR A 1 223 ? 9.727 0.649 -40.981 1.00 93.19 223 THR A N 1
ATOM 1839 C CA . THR A 1 223 ? 9.447 1.429 -42.194 1.00 93.19 223 THR A CA 1
ATOM 1840 C C . THR A 1 223 ? 8.795 2.745 -41.796 1.00 93.19 223 THR A C 1
ATOM 1842 O O . THR A 1 223 ? 7.741 2.734 -41.163 1.00 93.19 223 THR A O 1
ATOM 1845 N N . LEU A 1 224 ? 9.408 3.870 -42.163 1.00 89.88 224 LEU A N 1
ATOM 1846 C CA . LEU A 1 224 ? 8.855 5.197 -41.901 1.00 89.88 224 LEU A CA 1
ATOM 1847 C C . LEU A 1 224 ? 7.615 5.439 -42.783 1.00 89.88 224 LEU A C 1
ATOM 1849 O O . LEU A 1 224 ? 7.628 5.026 -43.951 1.00 89.88 224 LEU A O 1
ATOM 1853 N N . PRO A 1 225 ? 6.554 6.106 -42.281 1.00 84.75 225 PRO A N 1
ATOM 1854 C CA . PRO A 1 225 ? 5.325 6.341 -43.046 1.00 84.75 225 PRO A CA 1
ATOM 1855 C C . PRO A 1 225 ? 5.596 7.068 -44.370 1.00 84.75 225 PRO A C 1
ATOM 1857 O O . PRO A 1 225 ? 5.208 6.598 -45.441 1.00 84.75 225 PRO A O 1
ATOM 1860 N N . GLU A 1 226 ? 6.399 8.128 -44.315 1.00 84.62 226 GLU A N 1
ATOM 1861 C CA . GLU A 1 226 ? 6.845 8.913 -45.464 1.00 84.62 226 GLU A CA 1
ATOM 1862 C C . GLU A 1 226 ? 8.375 8.926 -45.544 1.00 84.62 226 GLU A C 1
ATOM 1864 O O . GLU A 1 226 ? 9.070 8.663 -44.562 1.00 84.62 226 GLU A O 1
ATOM 1869 N N . THR A 1 227 ? 8.908 9.167 -46.742 1.00 84.12 227 THR A N 1
ATOM 1870 C CA . THR A 1 227 ? 10.350 9.356 -46.924 1.00 84.12 227 THR A CA 1
ATOM 1871 C C . THR A 1 227 ? 10.728 10.725 -46.372 1.00 84.12 227 THR A C 1
ATOM 1873 O O . THR A 1 227 ? 10.217 11.741 -46.838 1.00 84.12 227 THR A O 1
ATOM 1876 N N . MET A 1 228 ? 11.622 10.760 -45.388 1.00 82.38 228 MET A N 1
ATOM 1877 C CA . MET A 1 228 ? 11.965 12.000 -44.695 1.00 82.38 228 MET A CA 1
ATOM 1878 C C . MET A 1 228 ? 12.915 12.850 -45.544 1.00 82.38 228 MET A C 1
ATOM 1880 O O . MET A 1 228 ? 13.991 12.388 -45.931 1.00 82.38 228 MET A O 1
ATOM 1884 N N . SER A 1 229 ? 12.531 14.100 -45.811 1.00 78.44 229 SER A N 1
ATOM 1885 C CA . SER A 1 229 ? 13.363 15.069 -46.538 1.00 78.44 229 SER A CA 1
ATOM 1886 C C . SER A 1 229 ? 14.507 15.613 -45.683 1.00 78.44 229 SER A C 1
ATOM 1888 O O . SER A 1 229 ? 15.600 15.814 -46.198 1.00 78.44 229 SER A O 1
ATOM 1890 N N . GLN A 1 230 ? 14.279 15.805 -44.379 1.00 82.19 230 GLN A N 1
ATOM 1891 C CA . GLN A 1 230 ? 15.307 16.139 -43.393 1.00 82.19 230 GLN A CA 1
ATOM 1892 C C . GLN A 1 230 ? 15.104 15.316 -42.120 1.00 82.19 230 GLN A C 1
ATOM 1894 O O . GLN A 1 230 ? 14.038 15.354 -41.506 1.00 82.19 230 GLN A O 1
ATOM 1899 N N . PHE A 1 231 ? 16.137 14.573 -41.725 1.00 84.44 231 PHE A N 1
ATOM 1900 C CA . PHE A 1 231 ? 16.111 13.663 -40.582 1.00 84.44 231 PHE A CA 1
ATOM 1901 C C . PHE A 1 231 ? 17.448 13.708 -39.836 1.00 84.44 231 PHE A C 1
ATOM 1903 O O . PHE A 1 231 ? 18.459 13.279 -40.382 1.00 84.44 231 PHE A O 1
ATOM 1910 N N . GLY A 1 232 ? 17.477 14.246 -38.614 1.00 89.50 232 GLY A N 1
ATOM 1911 C CA . GLY A 1 232 ? 18.717 14.458 -37.846 1.00 89.50 232 GLY A CA 1
ATOM 1912 C C . GLY A 1 232 ? 18.701 13.884 -36.429 1.00 89.50 232 GLY A C 1
ATOM 1913 O O . GLY A 1 232 ? 19.647 14.093 -35.669 1.00 89.50 232 GLY A O 1
ATOM 1914 N N . GLY A 1 233 ? 17.648 13.162 -36.044 1.00 92.69 233 GLY A N 1
ATOM 1915 C CA . GLY A 1 233 ? 17.637 12.483 -34.757 1.00 92.69 233 GLY A CA 1
ATOM 1916 C C . GLY A 1 233 ? 16.501 11.490 -34.554 1.00 92.69 233 GLY A C 1
ATOM 1917 O O . GLY A 1 233 ? 15.483 11.505 -35.247 1.00 92.69 233 GLY A O 1
ATOM 1918 N N . LEU A 1 234 ? 16.706 10.594 -33.592 1.00 94.06 234 LEU A N 1
ATOM 1919 C CA . LEU A 1 234 ? 15.864 9.442 -33.302 1.00 94.06 234 LEU A CA 1
ATOM 1920 C C . LEU A 1 234 ? 15.666 9.289 -31.791 1.00 94.06 234 LEU A C 1
ATOM 1922 O O . LEU A 1 234 ? 16.631 9.142 -31.047 1.00 94.06 234 LEU A O 1
ATOM 1926 N N . ARG A 1 235 ? 14.414 9.265 -31.334 1.00 93.56 235 ARG A N 1
ATOM 1927 C CA . ARG A 1 235 ? 14.041 8.766 -30.008 1.00 93.56 235 ARG A CA 1
ATOM 1928 C C . ARG A 1 235 ? 13.707 7.284 -30.131 1.00 93.56 235 ARG A C 1
ATOM 1930 O O . ARG A 1 235 ? 12.820 6.913 -30.897 1.00 93.56 235 ARG A O 1
ATOM 1937 N N . ILE A 1 236 ? 14.407 6.455 -29.371 1.00 93.75 236 ILE A N 1
ATOM 1938 C CA . ILE A 1 236 ? 14.191 5.015 -29.264 1.00 93.75 236 ILE A CA 1
ATOM 1939 C C . ILE A 1 236 ? 13.632 4.737 -27.875 1.00 93.75 236 ILE A C 1
ATOM 1941 O O . ILE A 1 236 ? 14.312 4.996 -26.882 1.00 93.75 236 ILE A O 1
ATOM 1945 N N . ASP A 1 237 ? 12.451 4.136 -27.822 1.00 93.12 237 ASP A N 1
ATOM 1946 C CA . ASP A 1 237 ? 11.852 3.614 -26.598 1.00 93.12 237 ASP A CA 1
ATOM 1947 C C . ASP A 1 237 ? 11.992 2.083 -26.661 1.00 93.12 237 ASP A C 1
ATOM 1949 O O . ASP A 1 237 ? 11.168 1.403 -27.286 1.00 93.12 237 ASP A O 1
ATOM 1953 N N . PRO A 1 238 ? 13.097 1.516 -26.133 1.00 86.88 238 PRO A N 1
ATOM 1954 C CA . PRO A 1 238 ? 13.480 0.140 -26.425 1.00 86.88 238 PRO A CA 1
ATOM 1955 C C . PRO A 1 238 ? 12.553 -0.884 -25.769 1.00 86.88 238 PRO A C 1
ATOM 1957 O O . PRO A 1 238 ? 12.210 -1.878 -26.402 1.00 86.88 238 PRO A O 1
ATOM 1960 N N . LEU A 1 239 ? 12.194 -0.691 -24.494 1.00 88.12 239 LEU A N 1
ATOM 1961 C CA . LEU A 1 239 ? 11.427 -1.655 -23.697 1.00 88.12 239 LEU A CA 1
ATOM 1962 C C . LEU A 1 239 ? 10.732 -0.956 -22.523 1.00 88.12 239 LEU A C 1
ATOM 1964 O O . LEU A 1 239 ? 11.389 -0.652 -21.537 1.00 88.12 239 LEU A O 1
ATOM 1968 N N . GLU A 1 240 ? 9.416 -0.776 -22.569 1.00 84.75 240 GLU A N 1
ATOM 1969 C CA . GLU A 1 240 ? 8.604 -0.089 -21.544 1.00 84.75 240 GLU A CA 1
ATOM 1970 C C . GLU A 1 240 ? 8.699 -0.719 -20.137 1.00 84.75 240 GLU A C 1
ATOM 1972 O O . GLU A 1 240 ? 8.471 -0.073 -19.110 1.00 84.75 240 GLU A O 1
ATOM 1977 N N . GLN A 1 241 ? 9.036 -2.007 -20.057 1.00 86.69 241 GLN A N 1
ATOM 1978 C CA . GLN A 1 241 ? 9.113 -2.728 -18.792 1.00 86.69 241 GLN A CA 1
ATOM 1979 C C . GLN A 1 241 ? 10.443 -2.492 -18.058 1.00 86.69 241 GLN A C 1
ATOM 1981 O O . GLN A 1 241 ? 11.517 -2.760 -18.595 1.00 86.69 241 GLN A O 1
ATOM 1986 N N . ARG A 1 242 ? 10.378 -2.134 -16.766 1.00 87.69 242 ARG A N 1
ATOM 1987 C CA . ARG A 1 242 ? 11.533 -2.091 -15.850 1.00 87.69 242 ARG A CA 1
ATOM 1988 C C . ARG A 1 242 ? 12.217 -3.454 -15.693 1.00 87.69 242 ARG A C 1
ATOM 1990 O O . ARG A 1 242 ? 11.567 -4.493 -15.603 1.00 87.69 242 ARG A O 1
ATOM 1997 N N . GLY A 1 243 ? 13.532 -3.428 -15.485 1.00 87.75 243 GLY A N 1
ATOM 1998 C CA . GLY A 1 243 ? 14.314 -4.584 -15.056 1.00 87.75 243 GLY A CA 1
ATOM 1999 C C . GLY A 1 243 ? 14.645 -5.529 -16.202 1.00 87.75 243 GLY A C 1
ATOM 2000 O O . GLY A 1 243 ? 14.987 -6.688 -15.956 1.00 87.75 243 GLY A O 1
ATOM 2001 N N . ILE A 1 244 ? 14.557 -5.042 -17.438 1.00 90.25 244 ILE A N 1
ATOM 2002 C CA . ILE A 1 244 ? 15.009 -5.764 -18.617 1.00 90.25 244 ILE A CA 1
ATOM 2003 C C . ILE A 1 244 ? 16.385 -5.232 -18.991 1.00 90.25 244 ILE A C 1
ATOM 2005 O O . ILE A 1 244 ? 16.590 -4.025 -19.112 1.00 90.25 244 ILE A O 1
ATOM 2009 N N . ARG A 1 245 ? 17.346 -6.146 -19.122 1.00 91.25 245 ARG A N 1
ATOM 2010 C CA . ARG A 1 245 ? 18.668 -5.850 -19.660 1.00 91.25 245 ARG A CA 1
ATOM 2011 C C . ARG A 1 245 ? 18.598 -5.960 -21.174 1.00 91.25 245 ARG A C 1
ATOM 2013 O O . ARG A 1 245 ? 18.092 -6.959 -21.679 1.00 91.25 245 ARG A O 1
ATOM 2020 N N . PHE A 1 246 ? 19.121 -4.978 -21.887 1.00 91.94 246 PHE A N 1
ATOM 2021 C CA . PHE A 1 246 ? 19.163 -4.986 -23.340 1.00 91.94 246 PHE A CA 1
ATOM 2022 C C . PHE A 1 246 ? 20.479 -4.426 -23.867 1.00 91.94 246 PHE A C 1
ATOM 2024 O O . PHE A 1 246 ? 21.215 -3.745 -23.156 1.00 91.94 246 PHE A O 1
ATOM 2031 N N . VAL A 1 247 ? 20.787 -4.773 -25.108 1.00 91.75 247 VAL A N 1
ATOM 2032 C CA . VAL A 1 247 ? 21.992 -4.368 -25.826 1.00 91.75 247 VAL A CA 1
ATOM 2033 C C . VAL A 1 247 ? 21.569 -3.995 -27.235 1.00 91.75 247 VAL A C 1
ATOM 2035 O O . VAL A 1 247 ? 20.871 -4.777 -27.884 1.00 91.75 247 VAL A O 1
ATOM 2038 N N . LEU A 1 248 ? 21.989 -2.820 -27.690 1.00 89.19 248 LEU A N 1
ATOM 2039 C CA . LEU A 1 248 ? 21.838 -2.369 -29.070 1.00 89.19 248 LEU A CA 1
ATOM 2040 C C . LEU A 1 248 ? 23.191 -2.580 -29.756 1.00 89.19 248 LEU A C 1
ATOM 2042 O O . LEU A 1 248 ? 24.177 -1.977 -29.347 1.00 89.19 248 LEU A O 1
ATOM 2046 N N . ASP A 1 249 ? 23.249 -3.494 -30.722 1.00 88.75 249 ASP A N 1
ATOM 2047 C CA . ASP A 1 249 ? 24.485 -3.796 -31.457 1.00 88.75 249 ASP A CA 1
ATOM 2048 C C . ASP A 1 249 ? 24.697 -2.756 -32.552 1.00 88.75 249 ASP A C 1
ATOM 2050 O O . ASP A 1 249 ? 25.656 -1.997 -32.495 1.00 88.75 249 ASP A O 1
ATOM 2054 N N . ASP A 1 250 ? 23.760 -2.668 -33.495 1.00 88.88 250 ASP A N 1
ATOM 2055 C CA . ASP A 1 250 ? 23.868 -1.798 -34.665 1.00 88.88 250 ASP A CA 1
ATOM 2056 C C . ASP A 1 250 ? 22.538 -1.091 -34.943 1.00 88.88 250 ASP A C 1
ATOM 2058 O O . ASP A 1 250 ? 21.462 -1.698 -34.851 1.00 88.88 250 ASP A O 1
ATOM 2062 N N . LEU A 1 251 ? 22.635 0.194 -35.274 1.00 93.62 251 LEU A N 1
ATOM 2063 C CA . LEU A 1 251 ? 21.557 1.052 -35.749 1.00 93.62 251 LEU A CA 1
ATOM 2064 C C . LEU A 1 251 ? 21.918 1.509 -37.161 1.00 93.62 251 LEU A C 1
ATOM 2066 O O . LEU A 1 251 ? 22.922 2.194 -37.335 1.00 93.62 251 LEU A O 1
ATOM 2070 N N . GLN A 1 252 ? 21.080 1.197 -38.147 1.00 95.25 252 GLN A N 1
ATOM 2071 C CA . GLN A 1 252 ? 21.250 1.653 -39.527 1.00 95.25 252 GLN A CA 1
ATOM 2072 C C . GLN A 1 252 ? 20.028 2.430 -39.999 1.00 95.25 252 GLN A C 1
ATOM 2074 O O . GLN A 1 252 ? 18.891 2.033 -39.752 1.00 95.25 252 GLN A O 1
ATOM 2079 N N . ILE A 1 253 ? 20.261 3.507 -40.738 1.00 94.38 253 ILE A N 1
ATOM 2080 C CA . ILE A 1 253 ? 19.228 4.271 -41.435 1.00 94.38 253 ILE A CA 1
ATOM 2081 C C . ILE A 1 253 ? 19.485 4.113 -42.925 1.00 94.38 253 ILE A C 1
ATOM 2083 O O . ILE A 1 253 ? 20.612 4.309 -43.381 1.00 94.38 253 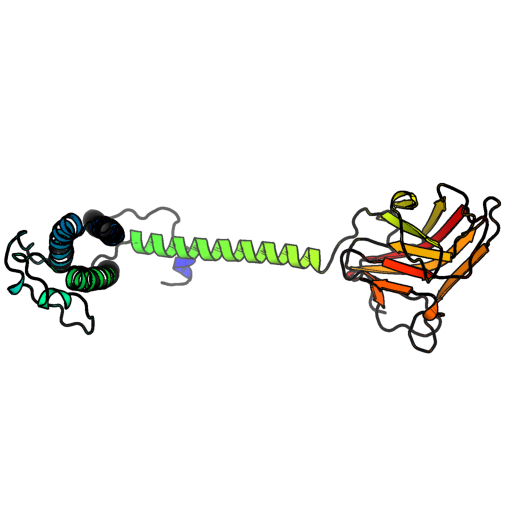ILE A O 1
ATOM 2087 N N . LEU A 1 254 ? 18.452 3.747 -43.679 1.00 95.31 254 LEU A N 1
ATOM 2088 C CA . LEU A 1 254 ? 18.547 3.440 -45.099 1.00 95.31 254 LEU A CA 1
ATOM 2089 C C . LEU A 1 254 ? 17.543 4.251 -45.915 1.00 95.31 254 LEU A C 1
ATOM 2091 O O . LEU A 1 254 ? 16.454 4.589 -45.434 1.00 95.31 254 LEU A O 1
ATOM 2095 N N . ASP A 1 255 ? 17.906 4.524 -47.164 1.00 93.25 255 ASP A N 1
ATOM 2096 C CA . ASP A 1 255 ? 16.996 5.101 -48.150 1.00 93.25 255 ASP A CA 1
ATOM 2097 C C . ASP A 1 255 ? 15.976 4.069 -48.675 1.00 93.25 255 ASP A C 1
ATOM 2099 O O . ASP A 1 255 ? 15.969 2.897 -48.284 1.00 93.25 255 ASP A O 1
ATOM 2103 N N . ALA A 1 256 ? 15.090 4.505 -49.574 1.00 90.94 256 ALA A N 1
ATOM 2104 C CA . ALA A 1 256 ? 14.086 3.637 -50.196 1.00 90.94 256 ALA A CA 1
ATOM 2105 C C . ALA A 1 256 ? 14.683 2.516 -51.075 1.00 90.94 256 ALA A C 1
ATOM 2107 O O . ALA A 1 256 ? 14.013 1.515 -51.317 1.00 90.94 256 ALA A O 1
ATOM 2108 N N . ASN A 1 257 ? 15.934 2.663 -51.523 1.00 92.06 257 ASN A N 1
ATOM 2109 C CA . ASN A 1 257 ? 16.654 1.682 -52.337 1.00 92.06 257 ASN A CA 1
ATOM 2110 C C . ASN A 1 257 ? 17.493 0.714 -51.483 1.00 92.06 257 ASN A C 1
ATOM 2112 O O . ASN A 1 257 ? 18.161 -0.166 -52.026 1.00 92.06 257 ASN A O 1
ATOM 2116 N N . GLY A 1 258 ? 17.487 0.872 -50.154 1.00 89.62 258 GLY A N 1
ATOM 2117 C CA . GLY A 1 258 ? 18.289 0.071 -49.233 1.00 89.62 258 GLY A CA 1
ATOM 2118 C C . GLY A 1 258 ? 19.753 0.508 -49.128 1.00 89.62 258 GLY A C 1
ATOM 2119 O O . GLY A 1 258 ? 20.572 -0.248 -48.606 1.00 89.62 258 GLY A O 1
ATOM 2120 N N . LYS A 1 259 ? 20.113 1.711 -49.591 1.00 94.69 259 LYS A N 1
ATOM 2121 C CA . LYS A 1 259 ? 21.440 2.294 -49.363 1.00 94.69 259 LYS A CA 1
ATOM 2122 C C . LYS A 1 259 ? 21.532 2.796 -47.924 1.00 94.69 259 LYS A C 1
ATOM 2124 O O . LYS A 1 259 ? 20.671 3.547 -47.473 1.00 94.69 259 LYS A O 1
ATOM 2129 N N . VAL A 1 260 ? 22.599 2.425 -47.219 1.00 95.12 260 VAL A N 1
ATOM 2130 C CA . VAL A 1 260 ? 22.873 2.913 -45.860 1.00 95.12 260 VAL A CA 1
ATOM 2131 C C . VAL A 1 260 ? 23.253 4.394 -45.916 1.00 95.12 260 VAL A C 1
ATOM 2133 O O . VAL A 1 260 ? 24.230 4.770 -46.563 1.00 95.12 260 VAL A O 1
ATOM 2136 N N . LEU A 1 261 ? 22.464 5.225 -45.240 1.00 92.81 261 LEU A N 1
ATOM 2137 C CA . LEU A 1 261 ? 22.687 6.661 -45.064 1.00 92.81 261 LEU A CA 1
ATOM 2138 C C . LEU A 1 261 ? 23.462 6.954 -43.776 1.00 92.81 261 LEU A C 1
ATOM 2140 O O . LEU A 1 261 ? 24.246 7.895 -43.724 1.00 92.81 261 LEU A O 1
ATOM 2144 N N . TYR A 1 262 ? 23.250 6.135 -42.746 1.00 93.38 262 TYR A N 1
ATOM 2145 C CA . TYR A 1 262 ? 23.921 6.239 -41.454 1.00 93.38 262 TYR A CA 1
ATOM 2146 C C . TYR A 1 262 ? 23.990 4.866 -40.787 1.00 93.38 262 TYR A C 1
ATOM 2148 O O . TYR A 1 262 ? 23.060 4.069 -40.913 1.00 93.38 262 TYR A O 1
ATOM 2156 N N . SER A 1 263 ? 25.079 4.599 -40.070 1.00 93.00 263 SER A N 1
ATOM 2157 C CA . SER A 1 263 ? 25.245 3.411 -39.233 1.00 93.00 263 SER A CA 1
ATOM 2158 C C . SER A 1 263 ? 25.988 3.798 -37.962 1.00 93.00 263 SER A C 1
ATOM 2160 O O . SER A 1 263 ? 26.956 4.558 -38.017 1.00 93.00 263 SER A O 1
ATOM 2162 N N . LYS A 1 264 ? 25.524 3.288 -36.820 1.00 89.81 264 LYS A N 1
ATOM 2163 C CA . LYS A 1 264 ? 26.163 3.492 -35.524 1.00 89.81 264 LYS A CA 1
ATOM 2164 C C . LYS A 1 264 ? 26.137 2.215 -34.704 1.00 89.81 264 LYS A C 1
ATOM 2166 O O . LYS A 1 264 ? 25.077 1.645 -34.441 1.00 89.81 264 LYS A O 1
ATOM 2171 N N . LYS A 1 265 ? 27.320 1.844 -34.221 1.00 89.69 265 LYS A N 1
ATOM 2172 C CA . LYS A 1 265 ? 27.515 0.817 -33.204 1.00 89.69 265 LYS A CA 1
ATOM 2173 C C . LYS A 1 265 ? 27.591 1.473 -31.828 1.00 89.69 265 LYS A C 1
ATOM 2175 O O . LYS A 1 265 ? 28.230 2.510 -31.686 1.00 89.69 265 LYS A O 1
ATOM 2180 N N . ILE A 1 266 ? 26.950 0.889 -30.816 1.00 86.62 266 ILE A N 1
ATOM 2181 C CA . ILE A 1 266 ? 26.961 1.442 -29.452 1.00 86.62 266 ILE A CA 1
ATOM 2182 C C . ILE A 1 266 ? 27.923 0.630 -28.576 1.00 86.62 266 ILE A C 1
ATOM 2184 O O . ILE A 1 266 ? 27.564 -0.385 -27.972 1.00 86.62 266 ILE A O 1
ATOM 2188 N N . THR A 1 267 ? 29.170 1.089 -28.523 1.00 88.44 267 THR A N 1
ATOM 2189 C CA . THR A 1 267 ? 30.294 0.478 -27.797 1.00 88.44 267 THR A CA 1
ATOM 2190 C C . THR A 1 267 ? 30.717 1.308 -26.590 1.00 88.44 267 THR A C 1
ATOM 2192 O O . THR A 1 267 ? 30.418 2.494 -26.487 1.00 88.44 267 THR A O 1
ATOM 2195 N N . VAL A 1 268 ? 31.378 0.674 -25.626 1.00 84.94 268 VAL A N 1
ATOM 2196 C CA . VAL A 1 268 ? 31.941 1.337 -24.446 1.00 84.94 268 VAL A CA 1
ATOM 2197 C C . VAL A 1 268 ? 33.270 1.976 -24.835 1.00 84.94 268 VAL A C 1
ATOM 2199 O O . VAL A 1 268 ? 34.183 1.298 -25.299 1.00 84.94 268 VAL A O 1
ATOM 2202 N N . SER A 1 269 ? 33.401 3.279 -24.625 1.00 82.50 269 SER A N 1
ATOM 2203 C CA . SER A 1 269 ? 34.644 4.018 -24.856 1.00 82.50 269 SER A CA 1
ATOM 2204 C C . SER A 1 269 ? 35.662 3.825 -23.723 1.00 82.50 269 SER A C 1
ATOM 2206 O O . SER A 1 269 ? 35.364 3.264 -22.666 1.00 82.50 269 SER A O 1
ATOM 2208 N N . GLN A 1 270 ? 36.876 4.354 -23.905 1.00 80.56 270 GLN A N 1
ATOM 2209 C CA . GLN A 1 270 ? 37.930 4.334 -22.877 1.00 80.56 270 GLN A CA 1
ATOM 2210 C C . GLN A 1 270 ? 37.543 5.079 -21.588 1.00 80.56 270 GLN A C 1
ATOM 2212 O O . GLN A 1 270 ? 38.071 4.776 -20.521 1.00 80.56 270 GLN A O 1
ATOM 2217 N N . SER A 1 271 ? 36.598 6.023 -21.659 1.00 75.62 271 SER A N 1
ATOM 2218 C CA . SER A 1 271 ? 36.061 6.736 -20.493 1.00 75.62 271 SER A CA 1
ATOM 2219 C C . SER A 1 271 ? 34.927 5.982 -19.784 1.00 75.62 271 SER A C 1
ATOM 2221 O O . SER A 1 271 ? 34.329 6.519 -18.854 1.00 75.62 271 SER A O 1
ATOM 2223 N N . LEU A 1 272 ? 34.636 4.738 -20.195 1.00 70.31 272 LEU A N 1
ATOM 2224 C CA . LEU A 1 272 ? 33.558 3.883 -19.674 1.00 70.31 272 LEU A CA 1
ATOM 2225 C C . LEU A 1 272 ? 32.138 4.432 -19.907 1.00 70.31 272 LEU A C 1
ATOM 2227 O O . LEU A 1 272 ? 31.173 3.954 -19.308 1.00 70.31 272 LEU A O 1
ATOM 2231 N N . LEU A 1 273 ? 32.007 5.413 -20.799 1.00 76.50 273 LEU A N 1
ATOM 2232 C CA . LEU A 1 273 ? 30.740 5.911 -21.334 1.00 76.50 273 LEU A CA 1
ATOM 2233 C C . LEU A 1 273 ? 30.498 5.337 -22.738 1.00 76.50 273 LEU A C 1
ATOM 2235 O O . LEU A 1 273 ? 31.456 4.873 -23.363 1.00 76.50 273 LEU A O 1
ATOM 2239 N N . PRO A 1 274 ? 29.259 5.371 -23.261 1.00 79.88 274 PRO A N 1
ATOM 2240 C CA . PRO A 1 274 ? 29.015 5.109 -24.675 1.00 79.88 274 PRO A CA 1
ATOM 2241 C C . PRO A 1 274 ? 29.963 5.922 -25.565 1.00 79.88 274 PRO A C 1
ATOM 2243 O O . PRO A 1 274 ? 30.189 7.109 -25.321 1.00 79.88 274 PRO A O 1
ATOM 2246 N N . GLU A 1 275 ? 30.538 5.272 -26.569 1.00 80.75 275 GLU A N 1
ATOM 2247 C CA . GLU A 1 275 ? 31.323 5.923 -27.611 1.00 80.75 275 GLU A CA 1
ATOM 2248 C C . GLU A 1 275 ? 30.467 6.972 -28.329 1.00 80.75 275 GLU A C 1
ATOM 2250 O O . GLU A 1 275 ? 29.257 6.795 -28.513 1.00 80.75 275 GLU A O 1
ATOM 2255 N N . ASP A 1 276 ? 31.083 8.115 -28.633 1.00 81.56 276 ASP A N 1
ATOM 2256 C CA . ASP A 1 276 ? 30.397 9.308 -29.131 1.00 81.56 276 ASP A CA 1
ATOM 2257 C C . ASP A 1 276 ? 29.210 9.729 -28.246 1.00 81.56 276 ASP A C 1
ATOM 2259 O O . ASP A 1 276 ? 28.109 9.996 -28.731 1.00 81.56 276 ASP A O 1
ATOM 2263 N N . TYR A 1 277 ? 29.424 9.789 -26.923 1.00 77.62 277 TYR A N 1
ATOM 2264 C CA . TYR A 1 277 ? 28.410 10.202 -25.938 1.00 77.62 277 TYR A CA 1
ATOM 2265 C C . TYR A 1 277 ? 27.713 11.528 -26.296 1.00 77.62 277 TYR A C 1
ATOM 2267 O O . TYR A 1 277 ? 26.546 11.724 -25.978 1.00 77.62 277 TYR A O 1
ATOM 2275 N N . GLN A 1 278 ? 28.407 12.427 -26.996 1.00 80.88 278 GLN A N 1
ATOM 2276 C CA . GLN A 1 278 ? 27.877 13.703 -27.488 1.00 80.88 278 GLN A CA 1
ATOM 2277 C C . GLN A 1 278 ? 26.688 13.575 -28.457 1.00 80.88 278 GLN A C 1
ATOM 2279 O O . GLN A 1 278 ? 25.915 14.525 -28.595 1.00 80.88 278 GLN A O 1
ATOM 2284 N N . ASP A 1 279 ? 26.522 12.411 -29.085 1.00 85.06 279 ASP A N 1
ATOM 2285 C CA . ASP A 1 279 ? 25.397 12.099 -29.968 1.00 85.06 279 ASP A CA 1
ATOM 2286 C C . ASP A 1 279 ? 24.143 11.691 -29.177 1.00 85.06 279 ASP A C 1
ATOM 2288 O O . ASP A 1 279 ? 23.057 11.590 -29.742 1.00 85.06 279 ASP A O 1
ATOM 2292 N N . PHE A 1 280 ? 24.268 11.430 -27.873 1.00 85.50 280 PHE A N 1
ATOM 2293 C CA . PHE A 1 280 ? 23.147 11.111 -26.996 1.00 85.50 280 PHE A CA 1
ATOM 2294 C C . PHE A 1 280 ? 22.638 12.402 -26.355 1.00 85.50 280 PHE A C 1
ATOM 2296 O O . PHE A 1 280 ? 23.232 12.926 -25.414 1.00 85.50 280 PHE A O 1
ATOM 2303 N N . LEU A 1 281 ? 21.518 12.917 -26.861 1.00 88.62 281 LEU A N 1
ATOM 2304 C CA . LEU A 1 281 ? 20.889 14.121 -26.321 1.00 88.62 281 LEU A CA 1
ATOM 2305 C C . LEU A 1 281 ? 20.277 13.864 -24.939 1.00 88.62 281 LEU A C 1
ATOM 2307 O O . LEU A 1 281 ? 20.381 14.700 -24.045 1.00 88.62 281 LEU A O 1
ATOM 2311 N N . GLU A 1 282 ? 19.643 12.705 -24.763 1.00 89.31 282 GLU A N 1
ATOM 2312 C CA . GLU A 1 282 ? 19.020 12.298 -23.506 1.00 89.31 282 GLU A CA 1
ATOM 2313 C C . GLU A 1 282 ? 18.998 10.768 -23.398 1.00 89.31 282 GLU A C 1
ATOM 2315 O O . GLU A 1 282 ? 18.676 10.068 -24.357 1.00 89.31 282 GLU A O 1
ATOM 2320 N N . ILE A 1 283 ? 19.297 10.244 -22.210 1.00 88.31 283 ILE A N 1
ATOM 2321 C CA . ILE A 1 283 ? 19.020 8.856 -21.833 1.00 88.31 283 ILE A CA 1
ATOM 2322 C C . ILE A 1 283 ? 18.238 8.912 -20.522 1.00 88.31 283 ILE A C 1
ATOM 2324 O O . ILE A 1 283 ? 18.768 9.369 -19.510 1.00 88.31 283 ILE A O 1
ATOM 2328 N N . SER A 1 284 ? 16.985 8.459 -20.535 1.00 90.69 284 SER A N 1
ATOM 2329 C CA . SER A 1 284 ? 16.115 8.460 -19.353 1.00 90.69 284 SER A CA 1
ATOM 2330 C C . SER A 1 284 ? 15.659 7.049 -19.013 1.00 90.69 284 SER A C 1
ATOM 2332 O O . SER A 1 284 ? 15.538 6.200 -19.894 1.00 90.69 284 SER A O 1
ATOM 2334 N N . ASP A 1 285 ? 15.436 6.794 -17.720 1.00 89.69 285 ASP A N 1
ATOM 2335 C CA . ASP A 1 285 ? 14.961 5.513 -17.187 1.00 89.69 285 ASP A CA 1
ATOM 2336 C C . ASP A 1 285 ? 15.789 4.289 -17.631 1.00 89.69 285 ASP A C 1
ATOM 2338 O O . ASP A 1 285 ? 15.306 3.152 -17.634 1.00 89.69 285 ASP A O 1
ATOM 2342 N N . ILE A 1 286 ? 17.065 4.506 -17.960 1.00 89.50 286 ILE A N 1
ATOM 2343 C CA . ILE A 1 286 ? 18.025 3.496 -18.400 1.00 89.50 286 ILE A CA 1
ATOM 2344 C C . ILE A 1 286 ? 19.347 3.716 -17.660 1.00 89.50 286 ILE A C 1
ATOM 2346 O O . ILE A 1 286 ? 19.804 4.843 -17.488 1.00 89.50 286 ILE A O 1
ATOM 2350 N N . LYS A 1 287 ? 19.992 2.625 -17.243 1.00 87.81 287 LYS A N 1
ATOM 2351 C CA . LYS A 1 287 ? 21.354 2.642 -16.688 1.00 87.81 287 LYS A CA 1
ATOM 2352 C C . LYS A 1 287 ? 22.254 1.634 -17.385 1.00 87.81 287 LYS A C 1
ATOM 2354 O O . LYS A 1 287 ? 21.769 0.615 -17.876 1.00 87.81 287 LYS A O 1
ATOM 2359 N N . THR A 1 288 ? 23.563 1.852 -17.343 1.00 85.75 288 THR A N 1
ATOM 2360 C CA . THR A 1 288 ? 24.539 0.843 -17.770 1.00 85.75 288 THR A CA 1
ATOM 2361 C C . THR A 1 288 ? 24.506 -0.378 -16.846 1.00 85.75 288 THR A C 1
ATOM 2363 O O . THR A 1 288 ? 24.206 -0.307 -15.648 1.00 85.75 288 THR A O 1
ATOM 2366 N N . ALA A 1 289 ? 24.756 -1.547 -17.425 1.00 82.69 289 ALA A N 1
ATOM 2367 C CA . ALA A 1 289 ? 24.618 -2.823 -16.753 1.00 82.69 289 ALA A CA 1
ATOM 2368 C C . ALA A 1 289 ? 25.982 -3.379 -16.333 1.00 82.69 289 ALA A C 1
ATOM 2370 O O . ALA A 1 289 ? 26.703 -3.928 -17.164 1.00 82.69 289 ALA A O 1
ATOM 2371 N N . GLY A 1 290 ? 26.282 -3.335 -15.032 1.00 75.94 290 GLY A N 1
ATOM 2372 C CA . GLY A 1 290 ? 27.513 -3.902 -14.469 1.00 75.94 290 GLY A CA 1
ATOM 2373 C C . GLY A 1 290 ? 28.772 -3.097 -14.812 1.00 75.94 290 GLY A C 1
ATOM 2374 O O . GLY A 1 290 ? 28.684 -1.980 -15.311 1.00 75.94 290 GLY A O 1
ATOM 2375 N N . LYS A 1 291 ? 29.946 -3.663 -14.507 1.00 80.56 291 LYS A N 1
ATOM 2376 C CA . LYS A 1 291 ? 31.233 -3.120 -14.963 1.00 80.56 291 LYS A CA 1
ATOM 2377 C C . LYS A 1 291 ? 31.476 -3.626 -16.383 1.00 80.56 291 LYS A C 1
ATOM 2379 O O . LYS A 1 291 ? 31.503 -4.839 -16.571 1.00 80.56 291 LYS A O 1
ATOM 2384 N N . GLN A 1 292 ? 31.615 -2.712 -17.335 1.00 82.75 292 GLN A N 1
ATOM 2385 C CA . GLN A 1 292 ? 31.907 -3.023 -18.735 1.00 82.75 292 GLN A CA 1
ATOM 2386 C C . GLN A 1 292 ? 33.321 -2.566 -19.072 1.00 82.75 292 GLN A C 1
ATOM 2388 O O . GLN A 1 292 ? 33.834 -1.635 -18.446 1.00 82.75 292 GLN A O 1
ATOM 2393 N N . LEU A 1 293 ? 33.949 -3.243 -20.025 1.00 85.69 293 LEU A N 1
ATOM 2394 C CA . LEU A 1 293 ? 35.284 -2.916 -20.510 1.00 85.69 293 LEU A CA 1
ATOM 2395 C C . LEU A 1 293 ? 35.201 -2.104 -21.810 1.00 85.69 293 LEU A C 1
ATOM 2397 O O . LEU A 1 293 ? 34.268 -2.304 -22.592 1.00 85.69 293 LEU A O 1
ATOM 2401 N N . PRO A 1 294 ? 36.174 -1.214 -22.076 1.00 85.88 294 PRO A N 1
ATOM 2402 C CA . PRO A 1 294 ? 36.258 -0.521 -23.357 1.00 85.88 294 PRO A CA 1
ATOM 2403 C C . PRO A 1 294 ? 36.236 -1.501 -24.540 1.00 85.88 294 PRO A C 1
ATOM 2405 O O . PRO A 1 294 ? 36.887 -2.544 -24.504 1.00 85.88 294 PRO A O 1
ATOM 2408 N N . GLY A 1 295 ? 35.483 -1.163 -25.586 1.00 83.75 295 GLY A N 1
ATOM 2409 C CA . GLY A 1 295 ? 35.273 -1.988 -26.777 1.00 83.75 295 GLY A CA 1
ATOM 2410 C C . GLY A 1 295 ? 34.148 -3.026 -26.663 1.00 83.75 295 GLY A C 1
ATOM 2411 O O . GLY A 1 295 ? 33.751 -3.592 -27.683 1.00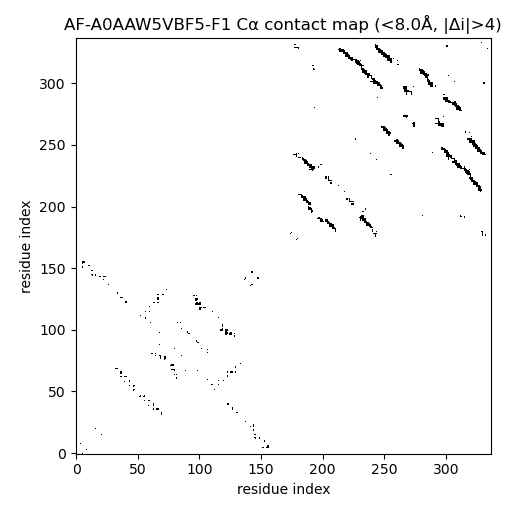 83.75 295 GLY A O 1
ATOM 2412 N N . GLU A 1 296 ? 33.591 -3.271 -25.470 1.00 87.62 296 GLU A N 1
ATOM 2413 C CA . GLU A 1 296 ? 32.379 -4.088 -25.330 1.00 87.62 296 GLU A CA 1
ATOM 2414 C C . GLU A 1 296 ? 31.141 -3.334 -25.842 1.00 87.62 2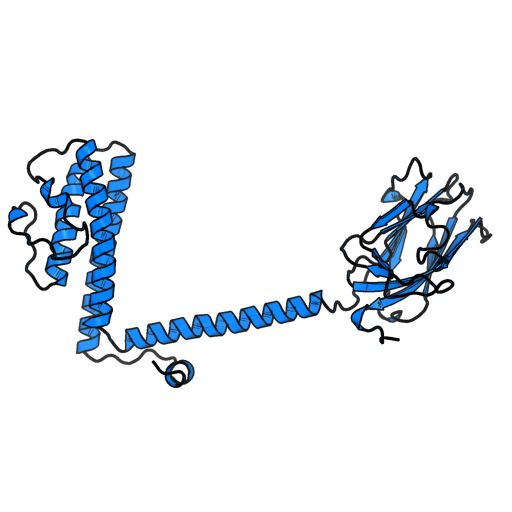96 GLU A C 1
ATOM 2416 O O . GLU A 1 296 ? 31.102 -2.105 -25.863 1.00 87.62 296 GLU A O 1
ATOM 2421 N N . LEU A 1 297 ? 30.102 -4.070 -26.247 1.00 89.12 297 LEU A N 1
ATOM 2422 C CA . LEU A 1 297 ? 28.792 -3.469 -26.507 1.00 89.12 297 LEU A CA 1
ATOM 2423 C C . LEU A 1 297 ? 28.204 -2.918 -25.206 1.00 89.12 297 LEU A C 1
ATOM 2425 O O . LEU A 1 297 ? 28.263 -3.588 -24.171 1.00 89.12 297 LEU A O 1
ATOM 2429 N N . VAL A 1 298 ? 27.589 -1.735 -25.269 1.00 87.56 298 VAL A N 1
ATOM 2430 C CA . VAL A 1 298 ? 26.978 -1.132 -24.081 1.00 87.56 298 VAL A CA 1
ATOM 2431 C C . VAL A 1 298 ? 25.748 -1.936 -23.684 1.00 87.56 298 VAL A C 1
ATOM 2433 O O . VAL A 1 298 ? 24.702 -1.899 -24.335 1.00 87.56 298 VAL A O 1
ATOM 2436 N N . GLU A 1 299 ? 25.850 -2.651 -22.570 1.00 89.00 299 GLU A N 1
ATOM 2437 C CA . GLU A 1 299 ? 24.697 -3.319 -21.981 1.00 89.00 299 GLU A CA 1
ATOM 2438 C C . GLU A 1 299 ? 23.945 -2.345 -21.065 1.00 89.00 299 GLU A C 1
ATOM 2440 O O . GLU A 1 299 ? 24.528 -1.690 -20.199 1.00 89.00 299 GLU A O 1
ATOM 2445 N N . MET A 1 300 ? 22.631 -2.268 -21.226 1.00 90.88 300 MET A N 1
ATOM 2446 C CA . MET A 1 300 ? 21.753 -1.322 -20.543 1.00 90.88 300 MET A CA 1
ATOM 2447 C C . MET A 1 300 ? 20.663 -2.057 -19.766 1.00 90.88 300 MET A C 1
ATOM 2449 O O . MET A 1 300 ? 20.332 -3.196 -20.080 1.00 90.88 300 MET A O 1
ATOM 2453 N N . ILE A 1 301 ? 20.109 -1.436 -18.724 1.00 90.94 301 ILE A N 1
ATOM 2454 C CA . ILE A 1 301 ? 18.973 -1.947 -17.948 1.00 90.94 301 ILE A CA 1
ATOM 2455 C C . ILE A 1 301 ? 17.926 -0.846 -17.825 1.00 90.94 301 ILE A C 1
ATOM 2457 O O . ILE A 1 301 ? 18.244 0.240 -17.340 1.00 90.94 301 ILE A O 1
ATOM 2461 N N . SER A 1 302 ? 16.677 -1.155 -18.170 1.00 90.62 302 SER A N 1
ATOM 2462 C CA . SER A 1 302 ? 15.535 -0.280 -17.893 1.00 90.62 302 SER A CA 1
ATOM 2463 C C . SER A 1 302 ? 15.278 -0.172 -16.382 1.00 90.62 302 SER A C 1
ATOM 2465 O O . SER A 1 302 ? 15.203 -1.174 -15.659 1.00 90.62 302 SER A O 1
ATOM 2467 N N . THR A 1 303 ? 15.150 1.044 -15.860 1.00 87.44 303 THR A N 1
ATOM 2468 C CA . THR A 1 303 ? 14.980 1.326 -14.425 1.00 87.44 303 THR A CA 1
ATOM 2469 C C . THR A 1 303 ? 13.626 1.908 -14.058 1.00 87.44 303 THR A C 1
ATOM 2471 O O . THR A 1 303 ? 13.218 1.739 -12.906 1.00 87.44 303 THR A O 1
ATOM 2474 N N . GLY A 1 304 ? 12.929 2.542 -14.999 1.00 81.38 304 GLY A N 1
ATOM 2475 C CA . GLY A 1 304 ? 11.630 3.168 -14.761 1.00 81.38 304 GLY A CA 1
ATOM 2476 C C . GLY A 1 304 ? 10.546 2.699 -15.727 1.00 81.38 304 GLY A C 1
ATOM 2477 O O . GLY A 1 304 ? 10.529 1.526 -16.102 1.00 81.38 304 GLY A O 1
ATOM 2478 N N . ARG A 1 305 ? 9.587 3.583 -16.013 1.00 78.31 305 ARG A N 1
ATOM 2479 C CA . ARG A 1 305 ? 8.373 3.276 -16.794 1.00 78.31 305 ARG A CA 1
ATOM 2480 C C . ARG A 1 305 ? 8.405 3.876 -18.199 1.00 78.31 305 ARG A C 1
ATOM 2482 O O . ARG A 1 305 ? 7.570 3.485 -19.003 1.00 78.31 305 ARG A O 1
ATOM 2489 N N . ASP A 1 306 ? 9.338 4.787 -18.468 1.00 86.25 306 ASP A N 1
ATOM 2490 C CA . ASP A 1 306 ? 9.496 5.443 -19.770 1.00 86.25 306 ASP A CA 1
ATOM 2491 C C . ASP A 1 306 ? 10.975 5.457 -20.208 1.00 86.25 306 ASP A C 1
ATOM 2493 O O . ASP A 1 306 ? 11.600 6.517 -20.301 1.00 86.25 306 ASP A O 1
ATOM 2497 N N . PRO A 1 307 ? 11.602 4.277 -20.390 1.00 90.50 307 PRO A N 1
ATOM 2498 C CA . PRO A 1 307 ? 12.979 4.204 -20.856 1.00 90.50 307 PRO A CA 1
ATOM 2499 C C . PRO A 1 307 ? 13.073 4.700 -22.295 1.00 90.50 307 PRO A C 1
ATOM 2501 O O . PRO A 1 307 ? 12.454 4.127 -23.190 1.00 90.50 307 PRO A O 1
ATOM 2504 N N . LYS 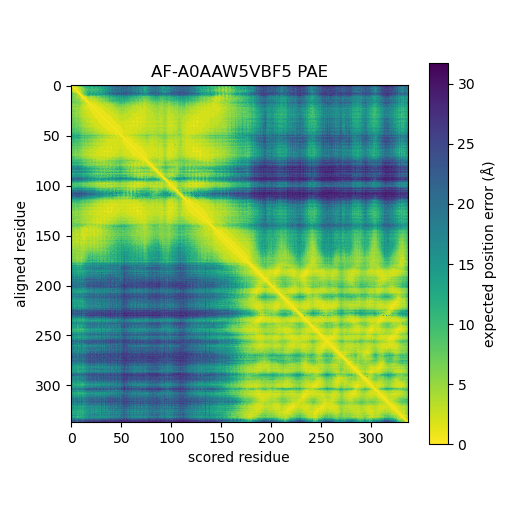A 1 308 ? 13.901 5.724 -22.509 1.00 92.25 308 LYS A N 1
ATOM 2505 C CA . LYS A 1 308 ? 14.087 6.374 -23.811 1.00 92.25 308 LYS A CA 1
ATOM 2506 C C . LYS A 1 308 ? 15.542 6.766 -24.046 1.00 92.25 308 LYS A C 1
ATOM 2508 O O . LYS A 1 308 ? 16.256 7.152 -23.117 1.00 92.25 308 LYS A O 1
ATOM 2513 N N . ILE A 1 309 ? 15.964 6.679 -25.302 1.00 92.31 309 ILE A N 1
ATOM 2514 C CA . ILE A 1 309 ? 17.281 7.089 -25.797 1.00 92.31 309 ILE A CA 1
ATOM 2515 C C . ILE A 1 309 ? 17.050 8.074 -26.940 1.00 92.31 309 ILE A C 1
ATOM 2517 O O . ILE A 1 309 ? 16.469 7.700 -27.954 1.00 92.31 309 ILE A O 1
ATOM 2521 N N . LEU A 1 310 ? 17.502 9.316 -26.793 1.00 93.50 310 LEU A N 1
ATOM 2522 C CA . LEU A 1 310 ? 17.475 10.321 -27.852 1.00 93.50 310 LEU A CA 1
ATOM 2523 C C . LEU A 1 310 ? 18.864 10.406 -28.483 1.00 93.50 310 LEU A C 1
ATOM 2525 O O . LEU A 1 310 ? 19.816 10.857 -27.848 1.00 93.50 310 LEU A O 1
ATOM 2529 N N . LEU A 1 311 ? 18.960 9.967 -29.734 1.00 92.81 311 LEU A N 1
ATOM 2530 C CA . LEU A 1 311 ? 20.158 10.004 -30.564 1.00 92.81 311 LEU A CA 1
ATOM 2531 C C . LEU A 1 311 ? 20.068 11.140 -31.576 1.00 92.81 311 LEU A C 1
ATOM 2533 O O . LEU A 1 311 ? 19.022 11.352 -32.185 1.00 92.81 311 LEU A O 1
ATOM 2537 N N . VAL A 1 312 ? 21.180 11.825 -31.792 1.00 92.62 312 VAL A N 1
ATOM 2538 C CA . VAL A 1 312 ? 21.336 12.899 -32.772 1.00 92.62 312 VAL A CA 1
ATOM 2539 C C . VAL A 1 312 ? 22.468 12.531 -33.720 1.00 92.62 312 VAL A C 1
ATOM 2541 O O . VAL A 1 312 ? 23.482 11.974 -33.306 1.00 92.62 312 VAL A O 1
ATOM 2544 N N . PHE A 1 313 ? 22.295 12.846 -34.997 1.00 91.69 313 PHE A N 1
ATOM 2545 C CA . PHE A 1 313 ? 23.286 12.613 -36.044 1.00 91.69 313 PHE A CA 1
ATOM 2546 C C . PHE A 1 313 ? 23.180 13.705 -37.125 1.00 91.69 313 PHE A C 1
ATOM 2548 O O . PHE A 1 313 ? 22.215 14.475 -37.129 1.00 91.69 313 PHE A O 1
ATOM 2555 N N . PRO A 1 314 ? 24.167 13.830 -38.035 1.00 90.19 314 PRO A N 1
ATOM 2556 C CA . PRO A 1 314 ? 24.085 14.782 -39.141 1.00 90.19 314 PRO A CA 1
ATOM 2557 C C . PRO A 1 314 ? 22.800 14.596 -39.954 1.00 90.19 314 PRO A C 1
ATOM 2559 O O . PRO A 1 314 ? 22.369 13.464 -40.161 1.00 90.19 314 PRO A O 1
ATOM 2562 N N . LYS A 1 315 ? 22.201 15.695 -40.432 1.00 91.25 315 LYS A N 1
ATOM 2563 C CA . LYS A 1 315 ? 20.948 15.639 -41.197 1.00 91.25 315 LYS A CA 1
ATOM 2564 C C . LYS A 1 315 ? 21.098 14.735 -42.420 1.00 91.25 315 LYS A C 1
ATOM 2566 O O . LYS A 1 315 ? 21.980 14.937 -43.252 1.00 91.25 315 LYS A O 1
ATOM 2571 N N . LEU A 1 316 ? 20.207 13.758 -42.508 1.00 91.12 316 LEU A N 1
ATOM 2572 C CA . LEU A 1 316 ? 20.082 12.815 -43.605 1.00 91.12 316 LEU A CA 1
ATOM 2573 C C . LEU A 1 316 ? 18.897 13.213 -44.481 1.00 91.12 316 LEU A C 1
ATOM 2575 O O . LEU A 1 316 ? 17.863 13.668 -43.983 1.00 91.12 316 LEU A O 1
ATOM 2579 N N . GLU A 1 317 ? 19.038 12.975 -45.778 1.00 90.94 317 GLU A N 1
ATOM 2580 C CA . GLU A 1 317 ? 17.975 13.135 -46.765 1.00 90.94 317 GLU A CA 1
ATOM 2581 C C . GLU A 1 317 ? 17.537 11.759 -47.274 1.00 90.94 317 GLU A C 1
ATOM 2583 O O . GLU A 1 317 ? 18.347 10.838 -47.389 1.00 90.94 317 GLU A O 1
ATOM 2588 N N . ASN A 1 318 ? 16.260 11.628 -47.630 1.00 91.31 318 ASN A N 1
ATOM 2589 C CA . ASN A 1 318 ? 15.676 10.438 -48.252 1.00 91.31 318 ASN A CA 1
ATOM 2590 C C . ASN A 1 318 ? 15.635 9.174 -47.371 1.00 91.31 318 ASN A C 1
ATOM 2592 O O . ASN A 1 318 ? 15.579 8.059 -47.892 1.00 91.31 318 ASN A O 1
ATOM 2596 N N . ALA A 1 319 ? 15.622 9.318 -46.043 1.00 91.38 319 ALA A N 1
ATOM 2597 C CA . ALA A 1 319 ? 15.511 8.182 -45.127 1.00 91.38 319 ALA A CA 1
ATOM 2598 C C . ALA A 1 319 ? 14.119 7.529 -45.196 1.00 91.38 319 ALA A C 1
ATOM 2600 O O . ALA A 1 319 ? 13.098 8.217 -45.139 1.00 91.38 319 ALA A O 1
ATOM 2601 N N . LYS A 1 320 ? 14.077 6.192 -45.285 1.00 93.56 320 LYS A N 1
ATOM 2602 C CA . LYS A 1 320 ? 12.829 5.410 -45.365 1.00 93.56 320 LYS A CA 1
ATOM 2603 C C . LYS A 1 320 ? 12.765 4.248 -44.380 1.00 93.56 320 LYS A C 1
ATOM 2605 O O . LYS A 1 320 ? 11.681 3.933 -43.893 1.00 93.56 320 LYS A O 1
ATOM 2610 N N . THR A 1 321 ? 13.897 3.616 -44.081 1.00 94.12 321 THR A N 1
ATOM 2611 C CA . THR A 1 321 ? 13.942 2.429 -43.216 1.00 94.12 321 THR A CA 1
ATOM 2612 C C . THR A 1 321 ? 14.950 2.618 -42.095 1.00 94.12 321 THR A C 1
ATOM 2614 O O . THR A 1 321 ? 16.047 3.121 -42.328 1.00 94.12 321 THR A O 1
ATOM 2617 N N . ILE A 1 322 ? 14.602 2.172 -40.890 1.00 94.25 322 ILE A N 1
ATOM 2618 C CA . ILE A 1 322 ? 15.507 2.112 -39.741 1.00 94.25 322 ILE A CA 1
ATOM 2619 C C . ILE A 1 322 ? 15.658 0.650 -39.332 1.00 94.25 322 ILE A C 1
ATOM 2621 O O . ILE A 1 322 ? 14.666 -0.034 -39.086 1.00 94.25 322 ILE A O 1
ATOM 2625 N N . LYS A 1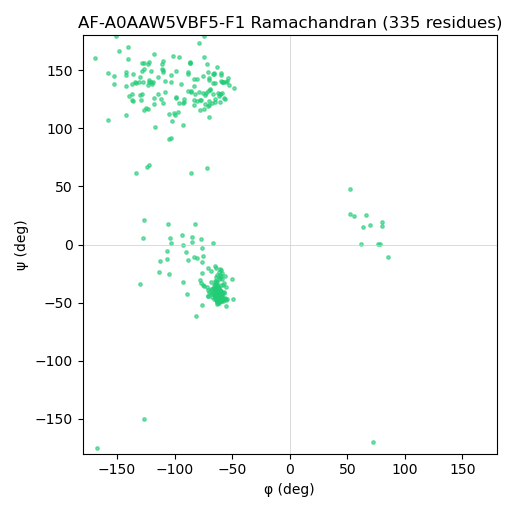 323 ? 16.892 0.160 -39.252 1.00 95.00 323 LYS A N 1
ATOM 2626 C CA . LYS A 1 323 ? 17.212 -1.175 -38.750 1.00 95.00 323 LYS A CA 1
ATOM 2627 C C . LYS A 1 323 ? 17.884 -1.076 -37.397 1.00 95.00 323 LYS A C 1
ATOM 2629 O O . LYS A 1 323 ? 18.844 -0.327 -37.242 1.00 95.00 323 LYS A O 1
ATOM 2634 N N . VAL A 1 324 ? 17.411 -1.864 -36.441 1.00 93.56 324 VAL A N 1
ATOM 2635 C CA . VAL A 1 324 ? 18.033 -1.994 -35.124 1.00 93.56 324 VAL A CA 1
ATOM 2636 C C . VAL A 1 324 ? 18.239 -3.452 -34.788 1.00 93.56 324 VAL A C 1
ATOM 2638 O O . VAL A 1 324 ? 17.293 -4.238 -34.749 1.00 93.56 324 VAL A O 1
ATOM 2641 N N . LYS A 1 325 ? 19.483 -3.803 -34.480 1.00 93.88 325 LYS A N 1
ATOM 2642 C CA . LYS A 1 325 ? 19.833 -5.119 -33.966 1.00 93.88 325 LYS A CA 1
ATOM 2643 C C . LYS A 1 325 ? 19.920 -5.068 -32.447 1.00 93.88 325 LYS A C 1
ATOM 2645 O O . LYS A 1 325 ? 20.792 -4.408 -31.885 1.00 93.88 325 LYS A O 1
ATOM 2650 N N . MET A 1 326 ? 19.017 -5.778 -31.777 1.00 92.75 326 MET A N 1
ATOM 2651 C CA . MET A 1 326 ? 18.877 -5.743 -30.324 1.00 92.75 326 MET A CA 1
ATOM 2652 C C . MET A 1 326 ? 18.835 -7.145 -29.718 1.00 92.75 326 MET A C 1
ATOM 2654 O O . MET A 1 326 ? 18.227 -8.071 -30.257 1.00 92.75 326 MET A O 1
ATOM 2658 N N . LYS A 1 327 ? 19.435 -7.284 -28.537 1.00 92.62 327 LYS A N 1
ATOM 2659 C CA . LYS A 1 327 ? 19.281 -8.441 -27.652 1.00 92.62 327 LYS A CA 1
ATOM 2660 C C . LYS A 1 327 ? 18.727 -7.980 -26.315 1.00 92.62 327 LYS A C 1
ATOM 2662 O O . LYS A 1 327 ? 19.158 -6.958 -25.798 1.00 92.62 327 LYS A O 1
ATOM 2667 N N . TYR A 1 328 ? 17.805 -8.741 -25.735 1.00 91.69 328 TYR A N 1
ATOM 2668 C CA . TYR A 1 328 ? 17.158 -8.401 -24.466 1.00 91.69 328 TYR A CA 1
ATOM 2669 C C . TYR A 1 328 ? 16.922 -9.644 -23.603 1.00 91.69 328 TYR A C 1
ATOM 2671 O O . TYR A 1 328 ? 16.749 -10.751 -24.112 1.00 91.69 328 TYR A O 1
ATOM 2679 N N . ILE A 1 329 ? 16.961 -9.470 -22.282 1.00 90.94 329 ILE A N 1
ATOM 2680 C CA . ILE A 1 329 ? 16.805 -10.529 -21.279 1.00 90.94 329 ILE A CA 1
ATOM 2681 C C . ILE A 1 329 ? 16.363 -9.935 -19.941 1.00 90.94 329 ILE A C 1
ATOM 2683 O O . ILE A 1 329 ? 16.761 -8.825 -19.592 1.00 90.94 329 ILE A O 1
ATOM 2687 N N . GLU A 1 330 ? 15.570 -10.653 -19.142 1.00 89.12 330 GLU A N 1
ATOM 2688 C CA . GLU A 1 330 ? 15.265 -10.172 -17.794 1.00 89.12 330 GLU A CA 1
ATOM 2689 C C . GLU A 1 330 ? 16.554 -10.064 -16.965 1.00 89.12 330 GLU A C 1
ATOM 2691 O O . GLU A 1 330 ? 17.329 -11.018 -16.868 1.00 89.12 330 GLU A O 1
ATOM 2696 N N . ALA A 1 331 ? 16.800 -8.904 -16.349 1.00 86.31 331 ALA A N 1
ATOM 2697 C CA . ALA A 1 331 ? 18.100 -8.589 -15.752 1.00 86.31 331 ALA A CA 1
ATOM 2698 C C . ALA A 1 331 ? 18.524 -9.592 -14.666 1.00 86.31 331 ALA A C 1
ATOM 2700 O O . ALA A 1 331 ? 19.710 -9.859 -14.487 1.00 86.31 331 ALA A O 1
ATOM 2701 N N . HIS A 1 332 ? 17.552 -10.185 -13.969 1.00 84.81 332 HIS A N 1
ATOM 2702 C CA . HIS A 1 332 ? 17.783 -11.176 -12.923 1.00 84.81 332 HIS A CA 1
ATOM 2703 C C . HIS A 1 332 ? 18.143 -12.578 -13.436 1.00 84.81 332 HIS A C 1
ATOM 2705 O O . HIS A 1 332 ? 18.627 -13.391 -12.654 1.00 84.81 332 HIS A O 1
ATOM 2711 N N . LYS A 1 333 ? 17.918 -12.873 -14.723 1.00 85.12 333 LYS A N 1
ATOM 2712 C CA . LYS A 1 333 ? 18.298 -14.150 -15.350 1.00 85.12 333 LYS A CA 1
ATOM 2713 C C . LYS A 1 333 ? 19.703 -14.128 -15.945 1.00 85.12 333 LYS A C 1
ATOM 2715 O O . LYS A 1 333 ? 20.194 -15.161 -16.397 1.00 85.12 333 LYS A O 1
ATOM 2720 N N . VAL A 1 334 ? 20.365 -12.972 -15.960 1.00 81.94 334 VAL A N 1
ATOM 2721 C CA . VAL A 1 334 ? 21.729 -12.872 -16.476 1.00 81.94 334 VAL A CA 1
ATOM 2722 C C . VAL A 1 334 ? 22.679 -13.562 -15.504 1.00 81.94 334 VAL A C 1
ATOM 2724 O O . VAL A 1 334 ? 22.785 -13.167 -14.342 1.00 81.94 334 VAL A O 1
ATOM 2727 N N . LYS A 1 335 ? 23.378 -14.598 -15.979 1.00 71.31 335 LYS A N 1
ATOM 2728 C CA . LYS A 1 335 ? 24.443 -15.242 -15.203 1.00 71.31 335 LYS A CA 1
ATOM 2729 C C . LYS A 1 335 ? 25.518 -14.195 -14.903 1.00 71.31 335 LYS A C 1
ATOM 2731 O O . LYS A 1 335 ? 25.952 -13.488 -15.812 1.00 71.31 335 LYS A O 1
ATOM 2736 N N . LYS A 1 336 ? 25.919 -14.074 -13.634 1.00 61.44 336 LYS A N 1
ATOM 2737 C CA . LYS A 1 336 ? 27.077 -13.250 -13.267 1.00 61.44 336 LYS A CA 1
ATOM 2738 C C . LYS A 1 336 ? 28.296 -13.835 -13.987 1.00 61.44 336 LYS A C 1
ATOM 2740 O O . LYS A 1 336 ? 28.525 -15.037 -13.863 1.00 61.44 336 LYS A O 1
ATOM 2745 N N . LYS A 1 337 ? 28.960 -13.007 -14.795 1.00 55.75 337 LYS A N 1
ATOM 2746 C CA . LYS A 1 337 ? 30.251 -13.334 -15.406 1.00 55.75 337 LYS A CA 1
ATOM 2747 C C . LYS A 1 337 ? 31.323 -13.414 -14.329 1.00 55.75 337 LYS A C 1
ATOM 2749 O O . LYS A 1 337 ? 31.211 -12.629 -13.355 1.00 55.75 337 LYS A O 1
#

Secondary structure (DSSP, 8-state):
--HHHHHHS-SSPPPPPHHHHHHHHHHHHHHHHHHHHHHHHHHHHHHHHTT-HHHHHHHHHHHHHHHHHHHHHHTTPPPPPTTS-GGG----SSSS-TTGGGGG--TTSPPPHHHHHHHHHHHHHHHHHHHHHHHHHHHHHS--HHHHHHHHHHHHHHHHHHHHHHHHHHHHHHHHHSPPPPSEEEEEEEES-SS-----GGG-EEEEE-GGGTTSEEEEEEEEEEEESSEEEEEEE--SSTTEEEEEEEEEEEETT--EEEEEE-BB-TTSSBTTGGGEEEEESEEE-S---TTSB-EEEE-SS--EEEEEEEEESSEEEEEEEEEEEEGGGSPP-

Solvent-accessible surface area (backbone atoms only — not comparable to full-atom values): 18963 Å² total; per-residue (Å²): 138,57,76,63,58,64,74,70,58,77,92,64,84,70,87,72,52,75,68,50,49,53,48,51,51,52,51,50,52,54,52,50,53,50,52,52,51,49,55,50,51,54,52,36,53,54,25,53,78,66,72,37,54,72,63,24,53,56,51,48,55,53,51,53,51,50,56,52,31,49,53,26,53,73,72,75,42,78,70,70,62,87,94,56,81,65,83,80,60,79,77,77,97,55,100,60,74,52,65,55,41,55,82,78,60,56,94,90,55,88,71,53,72,74,53,47,52,55,42,47,54,32,48,54,52,27,49,57,49,50,54,51,51,48,54,51,46,41,63,72,79,55,67,44,71,56,56,55,50,52,52,46,51,52,52,46,53,53,52,53,52,50,51,52,50,52,51,51,51,49,53,52,48,46,47,69,77,56,41,73,85,67,84,49,46,33,38,36,27,56,23,52,31,85,92,44,72,65,67,49,81,90,62,50,40,74,47,79,45,59,76,88,49,55,75,38,84,42,80,45,79,46,67,49,96,57,68,33,72,65,38,6,28,39,37,39,29,67,45,56,57,45,45,31,26,35,32,50,56,42,40,36,34,16,28,85,86,67,49,77,77,45,75,48,66,42,29,22,25,92,85,71,41,57,51,70,53,85,32,48,79,44,72,38,37,56,42,77,51,78,93,74,56,62,75,37,69,46,39,29,26,25,69,39,72,66,22,35,38,31,39,44,53,78,74,39,65,46,40,25,34,40,37,38,30,38,31,36,38,42,47,84,74,57,77,84,129

Mean predicted aligned error: 11.84 Å

Nearest PDB structures (foldseek):
  2hsb-assembly1_A  TM=6.964E-01  e=8.247E-01  Archaeoglobus fulgidus
  1szi-assembly1_A  TM=3.714E-01  e=6.630E+00  Mus musculus

Foldseek 3Di:
DDPCCLPPPDPDFDDFDPLLVVLVVVLVVLVVLLVVLVVLLVVLVVCLVVVVLVVSQVSLLVSLQSLQQSVCVLVVHDRDDRPDDCPPRDDDPDPACAPVLVVVDDSPDRDDSVNSVVSSVNSVSSSVVSVVVSVVCCVPPNDTSRVVSVVSVVVSVVVVVVVVVVVVVVVVVCCLVQPDDDKDKKKKFFFFFLVTLDTDPVFIWIDIDDPVQAQHKDKDKTFTPDFDQKTWKMKIQDGQDFQKKKFWAKKFWAAPVRHTQDMDGFWQAPVRHTPPCVQWSDFPQKDFDPRDDGGHTTIIGRRHRGTITMGGHPIDGRTTMMMIIMHMHRNVPDDDD